Protein AF-A0A225VMU2-F1 (afdb_monomer)

Secondary structure (DSSP, 8-state):
--PPP----------HHHHHHHHHHHHHHHHHTTS--BS-HHHHHHHHHHHHHHHT-------HHHHHHHHHHHH-B---B-TT--SS-SSPPPPPHHHHHTHHHHHHHHHHHHHTTSEEEEEGGGGGG-TT--EEPEEEEE-GGG-EEEEE-TT-STTSSHHHHB-GGGSPP-----HHHHHHHHHHHHHH-TTSPEEEEEEE-TTGGGGSBB-GGGGGGSEEEETTEEEEE-B--TT-TTHHHHHHHHHHHHHHHHHH-----SSS---S--EEEETTEEEEEEE-STTHHHHHHHHHHHHHHHHT-GGG--TTTBPPPBSEEEETTEEEETTTTEEE--HHHHHHHT-

Radius of gyration: 26.18 Å; Cα contacts (8 Å, |Δi|>4): 532; chains: 1; bounding box: 53×48×114 Å

Mean predicted aligned error: 10.87 Å

InterPro domains:
  IPR043502 DNA/RNA polymerase superfamily [SSF56672] (85-260)

Nearest PDB structures (foldseek):
  7o0h-assembly1_A  TM=6.639E-01  e=5.717E-10  White-tufted-ear marmoset simian foamy virus
  6uit-assembly1_A  TM=8.164E-01  e=2.504E-08  HIV-1 M:B_HXB2R
  7o0g-assembly1_A  TM=5.995E-01  e=6.689E-09  White-tufted-ear marmoset simian foamy virus
  7o0h-assembly1_B  TM=6.330E-01  e=6.942E-08  White-tufted-ear marmoset simian foamy virus
  6f5p-assembly1_C  TM=5.173E-01  e=3.976E-02  Influenza C virus (C/Johannesburg/1/66)

Structure (mmCIF, N/CA/C/O backbone):
data_AF-A0A225VMU2-F1
#
_entry.id   AF-A0A225VMU2-F1
#
loop_
_atom_site.group_PDB
_atom_site.id
_atom_site.type_symbol
_atom_site.label_atom_id
_atom_site.label_alt_id
_atom_site.label_comp_id
_atom_site.label_asym_id
_atom_site.label_entity_id
_atom_site.label_seq_id
_atom_site.pdbx_PDB_ins_code
_atom_site.Cartn_x
_atom_site.Cartn_y
_atom_site.Cartn_z
_atom_site.occupancy
_atom_site.B_iso_or_equiv
_atom_site.auth_seq_id
_atom_site.auth_comp_id
_atom_site.auth_asym_id
_atom_site.auth_atom_id
_atom_site.pdbx_PDB_model_num
ATOM 1 N N . MET A 1 1 ? -21.828 -6.423 82.366 1.00 34.97 1 MET A N 1
ATOM 2 C CA . MET A 1 1 ? -20.954 -6.995 81.320 1.00 34.97 1 MET A CA 1
ATOM 3 C C . MET A 1 1 ? -21.665 -8.232 80.777 1.00 34.97 1 MET A C 1
ATOM 5 O O . MET A 1 1 ? -21.658 -9.263 81.429 1.00 34.97 1 MET A O 1
ATOM 9 N N . LEU A 1 2 ? -22.417 -8.084 79.684 1.00 22.91 2 LEU A N 1
ATOM 10 C CA . LEU A 1 2 ? -23.242 -9.134 79.069 1.00 22.91 2 LEU A CA 1
ATOM 11 C C . LEU A 1 2 ? -22.796 -9.252 77.608 1.00 22.91 2 LEU A C 1
ATOM 13 O O . LEU A 1 2 ? -22.884 -8.278 76.865 1.00 22.91 2 LEU A O 1
ATOM 17 N N . ALA A 1 3 ? -22.255 -10.413 77.237 1.00 26.73 3 ALA A N 1
ATOM 18 C CA . ALA A 1 3 ? -21.782 -10.713 75.890 1.00 26.73 3 ALA A CA 1
ATOM 19 C C . ALA A 1 3 ? -22.908 -11.352 75.061 1.00 26.73 3 ALA A C 1
ATOM 21 O O . ALA A 1 3 ? -23.523 -12.331 75.485 1.00 26.73 3 ALA A O 1
ATOM 22 N N . PHE A 1 4 ? -23.163 -10.790 73.879 1.00 25.39 4 PHE A N 1
ATOM 23 C CA . PHE A 1 4 ? -24.114 -11.293 72.889 1.00 25.39 4 PHE A CA 1
ATOM 24 C C . PHE A 1 4 ? -23.492 -12.406 72.028 1.00 25.39 4 PHE A C 1
ATOM 26 O O . PHE A 1 4 ? -22.357 -12.288 71.569 1.00 25.39 4 PHE A O 1
ATOM 33 N N . ARG A 1 5 ? -24.270 -13.472 71.784 1.00 29.66 5 ARG A N 1
ATOM 34 C CA . ARG A 1 5 ? -24.026 -14.506 70.763 1.00 29.66 5 ARG A CA 1
ATOM 35 C C . ARG A 1 5 ? -24.515 -14.024 69.391 1.00 29.66 5 ARG A C 1
ATOM 37 O O . ARG A 1 5 ? -25.587 -13.431 69.310 1.00 29.66 5 ARG A O 1
ATOM 44 N N . THR A 1 6 ? -23.808 -14.394 68.326 1.00 27.52 6 THR A N 1
ATOM 45 C CA . THR A 1 6 ? -24.283 -14.349 66.928 1.00 27.52 6 THR A CA 1
ATOM 46 C C . THR A 1 6 ? -24.400 -15.766 66.333 1.00 27.52 6 THR A C 1
ATOM 48 O O . THR A 1 6 ? -23.710 -16.672 66.807 1.00 27.52 6 THR A O 1
ATOM 51 N N . PRO A 1 7 ? -25.288 -16.002 65.339 1.00 28.61 7 PRO A N 1
ATOM 52 C CA . PRO A 1 7 ? -25.684 -17.339 64.890 1.00 28.61 7 PRO A CA 1
ATOM 53 C C . PRO A 1 7 ? -24.964 -17.823 63.617 1.00 28.61 7 PRO A C 1
ATOM 55 O O . PRO A 1 7 ? -24.533 -17.033 62.779 1.00 28.61 7 PRO A O 1
ATOM 58 N N . GLN A 1 8 ? -24.884 -19.151 63.474 1.00 27.17 8 GLN A N 1
ATOM 59 C CA . GLN A 1 8 ? -24.407 -19.878 62.292 1.00 27.17 8 GLN A CA 1
ATOM 60 C C . GLN A 1 8 ? -25.403 -19.788 61.122 1.00 27.17 8 GLN A C 1
ATOM 62 O O . GLN A 1 8 ? -26.598 -20.003 61.316 1.00 27.17 8 GLN A O 1
ATOM 67 N N . TYR A 1 9 ? -24.892 -19.588 59.902 1.00 26.09 9 TYR A N 1
ATOM 68 C CA . TYR A 1 9 ? -25.603 -19.872 58.651 1.00 26.09 9 TYR A CA 1
ATOM 69 C C . TYR A 1 9 ? -24.789 -20.852 57.791 1.00 26.09 9 TYR A C 1
ATOM 71 O O . TYR A 1 9 ? -23.591 -20.669 57.580 1.00 26.09 9 TYR A O 1
ATOM 79 N N . ASN A 1 10 ? -25.466 -21.903 57.321 1.00 27.14 10 ASN A N 1
ATOM 80 C CA . ASN A 1 10 ? -24.959 -22.948 56.429 1.00 27.14 10 ASN A CA 1
ATOM 81 C C . ASN A 1 10 ? -24.682 -22.411 55.013 1.00 27.14 10 ASN A C 1
ATOM 83 O O . ASN A 1 10 ? -25.528 -21.728 54.439 1.00 27.14 10 ASN A O 1
ATOM 87 N N . VAL A 1 11 ? -23.552 -22.809 54.415 1.00 32.31 11 VAL A N 1
ATOM 88 C CA . VAL A 1 11 ? -23.212 -22.581 52.997 1.00 32.31 11 VAL A CA 1
ATOM 89 C C . VAL A 1 11 ? -23.167 -23.932 52.265 1.00 32.31 11 VAL A C 1
ATOM 91 O O . VAL A 1 11 ? -22.470 -24.849 52.693 1.00 32.31 11 VAL A O 1
ATOM 94 N N . ALA A 1 12 ? -23.925 -24.055 51.171 1.00 29.98 12 ALA A N 1
ATOM 95 C CA . ALA A 1 12 ? -23.950 -25.208 50.257 1.00 29.98 12 ALA A CA 1
ATOM 96 C C . ALA A 1 12 ? -22.764 -25.176 49.247 1.00 29.98 12 ALA A C 1
ATOM 98 O O . ALA A 1 12 ? -22.163 -24.119 49.052 1.00 29.98 12 ALA A O 1
ATOM 99 N N . PRO A 1 13 ? -22.371 -26.302 48.608 1.00 31.30 13 PRO A N 1
ATOM 100 C CA . PRO A 1 13 ? -20.993 -26.504 48.147 1.00 31.30 13 PRO A CA 1
ATOM 101 C C . PRO A 1 13 ? -20.629 -25.913 46.765 1.00 31.30 13 PRO A C 1
ATOM 103 O O . PRO A 1 13 ? -21.332 -26.056 45.767 1.00 31.30 13 P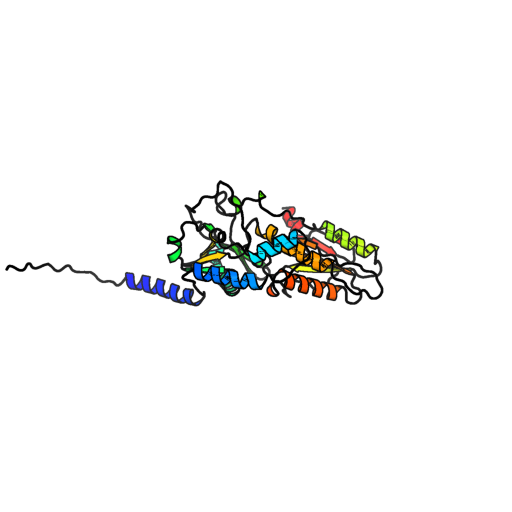RO A O 1
ATOM 106 N N . HIS A 1 14 ? -19.426 -25.330 46.724 1.00 33.88 14 HIS A N 1
ATOM 107 C CA . HIS A 1 14 ? -18.691 -24.710 45.610 1.00 33.88 14 HIS A CA 1
ATOM 108 C C . HIS A 1 14 ? -18.113 -25.697 44.557 1.00 33.88 14 HIS A C 1
ATOM 110 O O . HIS A 1 14 ? -16.902 -25.716 44.329 1.00 33.88 14 HIS A O 1
ATOM 116 N N . SER A 1 15 ? -18.919 -26.514 43.869 1.00 34.19 15 SER A N 1
ATOM 117 C CA . SER A 1 15 ? -18.374 -27.421 42.828 1.00 34.19 15 SER A CA 1
ATOM 118 C C . SER A 1 15 ? -18.532 -26.921 41.381 1.00 34.19 15 SER A C 1
ATOM 120 O O . SER A 1 15 ? -17.643 -27.149 40.563 1.00 34.19 15 SER A O 1
ATOM 122 N N . ALA A 1 16 ? -19.585 -26.163 41.051 1.00 31.97 16 ALA A N 1
ATOM 123 C CA . ALA A 1 16 ? -19.840 -25.738 39.665 1.00 31.97 16 ALA A CA 1
ATOM 124 C C . ALA A 1 16 ? -18.959 -24.555 39.197 1.00 31.97 16 ALA A C 1
ATOM 126 O O . ALA A 1 16 ? -18.423 -24.581 38.087 1.00 31.97 16 ALA A O 1
ATOM 127 N N . PHE A 1 17 ? -18.719 -23.564 40.067 1.00 30.66 17 PHE A N 1
ATOM 128 C CA . PHE A 1 17 ? -17.941 -22.353 39.746 1.00 30.66 17 PHE A CA 1
ATOM 129 C C . PHE A 1 17 ? -16.439 -22.605 39.541 1.00 30.66 17 PHE A C 1
ATOM 131 O O . PHE A 1 17 ? -15.790 -21.879 38.788 1.00 30.66 17 PHE A O 1
ATOM 138 N N . ARG A 1 18 ? -15.874 -23.644 40.172 1.00 32.81 18 ARG A N 1
ATOM 139 C CA . ARG A 1 18 ? -14.454 -24.000 40.006 1.00 32.81 18 ARG A CA 1
ATOM 140 C C . ARG A 1 18 ? -14.163 -24.576 38.621 1.00 32.81 18 ARG A C 1
ATOM 142 O O . ARG A 1 18 ? -13.110 -24.282 38.071 1.00 32.81 18 ARG A O 1
ATOM 149 N N . SER A 1 19 ? -15.103 -25.326 38.039 1.00 32.19 19 SER A N 1
ATOM 150 C CA . SER A 1 19 ? -14.915 -25.947 36.718 1.00 32.19 19 SER A CA 1
ATOM 151 C C . SER A 1 19 ? -15.002 -24.940 35.562 1.00 32.19 19 SER A C 1
ATOM 153 O O . SER A 1 19 ? -14.253 -25.060 34.593 1.00 32.19 19 SER A O 1
ATOM 155 N N . GLN A 1 20 ? -15.855 -23.911 35.681 1.00 33.28 20 GLN A N 1
ATOM 156 C CA . GLN A 1 20 ? -15.929 -22.822 34.703 1.00 33.28 20 GLN A CA 1
ATOM 157 C C . GLN A 1 20 ? -14.729 -21.875 34.811 1.00 33.28 20 GLN A C 1
ATOM 159 O O . GLN A 1 20 ? -14.136 -21.587 33.776 1.00 33.28 20 GLN A O 1
ATOM 164 N N . ARG A 1 21 ? -14.295 -21.488 36.026 1.00 30.97 21 ARG A N 1
ATOM 165 C CA . ARG A 1 21 ? -13.045 -20.721 36.205 1.00 30.97 21 ARG A CA 1
ATOM 166 C C . ARG A 1 21 ? -11.822 -21.484 35.712 1.00 30.97 21 ARG A C 1
ATOM 168 O O . ARG A 1 21 ? -11.076 -20.928 34.931 1.00 30.97 21 ARG A O 1
ATOM 175 N N . GLN A 1 22 ? -11.661 -22.770 36.038 1.00 32.97 22 GLN A N 1
ATOM 176 C CA . GLN A 1 22 ? -10.520 -23.547 35.531 1.00 32.97 22 GLN A CA 1
ATOM 177 C C . GLN A 1 22 ? -10.509 -23.681 34.003 1.00 32.97 22 GLN A C 1
ATOM 179 O O . GLN A 1 22 ? -9.433 -23.647 33.412 1.00 32.97 22 GLN A O 1
ATOM 184 N N . ARG A 1 23 ? -11.670 -23.797 33.340 1.00 30.91 23 ARG A N 1
ATOM 185 C CA . ARG A 1 23 ? -11.725 -23.796 31.867 1.00 30.91 23 ARG A CA 1
ATOM 186 C C . ARG A 1 23 ? -11.391 -22.421 31.279 1.00 30.91 23 ARG A C 1
ATOM 188 O O . ARG A 1 23 ? -10.654 -22.368 30.298 1.00 30.91 23 ARG A O 1
ATOM 195 N N . GLN A 1 24 ? -11.863 -21.332 31.888 1.00 34.03 24 GLN A N 1
ATOM 196 C CA . GLN A 1 24 ? -11.557 -19.958 31.468 1.00 34.03 24 GLN A CA 1
ATOM 197 C C . GLN A 1 24 ? -10.075 -19.612 31.700 1.00 34.03 24 GLN A C 1
ATOM 199 O O . GLN A 1 24 ? -9.413 -19.128 30.787 1.00 34.03 24 GLN A O 1
ATOM 204 N N . ASP A 1 25 ? -9.523 -19.992 32.853 1.00 31.89 25 ASP A N 1
ATOM 205 C CA . ASP A 1 25 ? -8.118 -19.813 33.233 1.00 31.89 25 ASP A CA 1
ATOM 206 C C . ASP A 1 25 ? -7.175 -20.668 32.368 1.00 31.89 25 ASP A C 1
ATOM 208 O O . ASP A 1 25 ? -6.108 -20.199 31.984 1.00 31.89 25 ASP A O 1
ATOM 212 N N . SER A 1 26 ? -7.580 -21.885 31.972 1.00 32.28 26 SER A N 1
ATOM 213 C CA . SER A 1 26 ? -6.801 -22.727 31.043 1.00 32.28 26 SER A CA 1
ATOM 214 C C . SER A 1 26 ? -6.768 -22.187 29.605 1.00 32.28 26 SER A C 1
ATOM 216 O O . SER A 1 26 ? -5.793 -22.387 28.880 1.00 32.28 26 SER A O 1
ATOM 218 N N . CYS A 1 27 ? -7.817 -21.467 29.188 1.00 33.34 27 CYS A N 1
ATOM 219 C CA . CYS A 1 27 ? -7.865 -20.812 27.882 1.00 33.34 27 CYS A CA 1
ATOM 220 C C . CYS A 1 27 ? -7.056 -19.502 27.895 1.00 33.34 27 CYS A C 1
ATOM 222 O O . CYS A 1 27 ? -6.371 -19.195 26.919 1.00 33.34 27 CYS A O 1
ATOM 224 N N . LEU A 1 28 ? -7.071 -18.779 29.021 1.00 33.06 28 LEU A N 1
ATOM 225 C CA . LEU A 1 28 ? -6.260 -17.583 29.271 1.00 33.06 28 LEU A CA 1
ATOM 226 C C . LEU A 1 28 ? -4.760 -17.908 29.374 1.00 33.06 28 LEU A C 1
ATOM 228 O O . LEU A 1 28 ? -3.947 -17.201 28.780 1.00 33.06 28 LEU A O 1
ATOM 232 N N . SER A 1 29 ? -4.375 -19.008 30.037 1.00 36.75 29 SER A N 1
ATOM 233 C CA . SER A 1 29 ? -2.964 -19.412 30.168 1.00 36.75 29 SER A CA 1
ATOM 234 C C . SER A 1 29 ? -2.340 -19.838 28.835 1.00 36.75 29 SER A C 1
ATOM 236 O O . SER A 1 29 ? -1.150 -19.634 28.612 1.00 36.75 29 SER A O 1
ATOM 238 N N . SER A 1 30 ? -3.142 -20.388 27.918 1.00 39.62 30 SER A N 1
ATOM 239 C CA . SER A 1 30 ? -2.707 -20.708 26.553 1.00 39.62 30 SER A CA 1
ATOM 240 C C . SER A 1 30 ? -2.563 -19.464 25.662 1.00 39.62 30 SER A C 1
ATOM 242 O O . SER A 1 30 ? -1.751 -19.482 24.737 1.00 39.62 30 SER A O 1
ATOM 244 N N . PHE A 1 31 ? -3.333 -18.399 25.908 1.00 38.50 31 PHE A N 1
ATOM 245 C CA . PHE A 1 31 ? -3.358 -17.193 25.069 1.00 38.50 31 PHE A CA 1
ATOM 246 C C . PHE A 1 31 ? -2.328 -16.142 25.493 1.00 38.50 31 PHE A C 1
ATOM 248 O O . PHE A 1 31 ? -1.604 -15.629 24.637 1.00 38.50 31 PHE A O 1
ATOM 255 N N . ALA A 1 32 ? -2.189 -15.889 26.798 1.00 39.19 32 ALA A N 1
ATOM 256 C CA . ALA A 1 32 ? -1.170 -14.986 27.342 1.00 39.19 32 ALA A CA 1
ATOM 257 C C . ALA A 1 32 ? 0.263 -15.460 27.027 1.00 39.19 32 ALA A C 1
ATOM 259 O O . ALA A 1 32 ? 1.183 -14.656 26.955 1.00 39.19 32 ALA A O 1
ATOM 260 N N . SER A 1 33 ? 0.452 -16.757 26.754 1.00 47.81 33 SER A N 1
ATOM 261 C CA . SER A 1 33 ? 1.735 -17.313 26.309 1.00 47.81 33 SER A CA 1
ATOM 262 C C . SER A 1 33 ? 2.132 -16.913 24.876 1.00 47.81 33 SER A C 1
ATOM 264 O O . SER A 1 33 ? 3.278 -17.146 24.494 1.00 47.81 33 SER A O 1
ATOM 266 N N . THR A 1 34 ? 1.218 -16.371 24.059 1.00 54.56 34 THR A N 1
ATOM 267 C CA . THR A 1 34 ? 1.474 -16.119 22.625 1.00 54.56 34 THR A CA 1
ATOM 268 C C . THR A 1 34 ? 1.829 -14.662 22.319 1.00 54.56 34 THR A C 1
ATOM 270 O O . THR A 1 34 ? 2.571 -14.418 21.371 1.00 54.56 34 THR A O 1
ATOM 273 N N . PHE A 1 35 ? 1.341 -13.696 23.101 1.00 53.69 35 PHE A N 1
ATOM 274 C CA . PHE A 1 35 ? 1.544 -12.261 22.867 1.00 53.69 35 PHE A CA 1
ATOM 275 C C . PHE A 1 35 ? 2.327 -11.619 24.011 1.00 53.69 35 PHE A C 1
ATOM 277 O O . PHE A 1 35 ? 2.187 -12.021 25.162 1.00 53.69 35 PHE A O 1
ATOM 284 N N . VAL A 1 36 ? 3.128 -10.592 23.713 1.00 69.06 36 VAL A N 1
ATOM 285 C CA . VAL A 1 36 ? 3.701 -9.746 24.773 1.00 69.06 36 VAL A CA 1
ATOM 286 C C . VAL A 1 36 ? 2.641 -8.723 25.157 1.00 69.06 36 VAL A C 1
ATOM 288 O O . VAL A 1 36 ? 2.468 -7.728 24.466 1.00 69.06 36 VAL A O 1
ATOM 291 N N . VAL A 1 37 ? 1.865 -8.993 26.200 1.00 62.62 37 VAL A N 1
ATOM 292 C CA . VAL A 1 37 ? 0.800 -8.075 26.621 1.00 62.62 37 VAL A CA 1
ATOM 293 C C . VAL A 1 37 ? 1.410 -6.921 27.410 1.00 62.62 37 VAL A C 1
ATOM 295 O O . VAL A 1 37 ? 2.096 -7.138 28.410 1.00 62.62 37 VAL A O 1
ATOM 298 N N . VAL A 1 38 ? 1.179 -5.693 26.948 1.00 62.88 38 VAL A N 1
ATOM 299 C CA . VAL A 1 38 ? 1.644 -4.482 27.630 1.00 62.88 38 VAL A CA 1
ATOM 300 C C . VAL A 1 38 ? 0.586 -4.031 28.635 1.00 62.88 38 VAL A C 1
ATOM 302 O O . VAL A 1 38 ? -0.580 -3.886 28.289 1.00 62.88 38 VAL A O 1
ATOM 305 N N . ASN A 1 39 ? 1.004 -3.783 29.879 1.00 57.00 39 ASN A N 1
ATOM 306 C CA . ASN A 1 39 ? 0.114 -3.341 30.962 1.00 57.00 39 ASN A CA 1
ATOM 307 C C . ASN A 1 39 ? 0.103 -1.812 31.163 1.00 57.00 39 ASN A C 1
ATOM 309 O O . ASN A 1 39 ? -0.690 -1.313 31.956 1.00 57.00 39 ASN A O 1
ATOM 313 N N . ASN A 1 40 ? 0.996 -1.074 30.493 1.00 58.03 40 ASN A N 1
ATOM 314 C CA . ASN A 1 40 ? 1.091 0.387 30.557 1.00 58.03 40 ASN A CA 1
ATOM 315 C C . ASN A 1 40 ? 1.493 0.952 29.183 1.00 58.03 40 ASN A C 1
ATOM 317 O O . ASN A 1 40 ? 2.624 0.773 28.731 1.00 58.03 40 ASN A O 1
ATOM 321 N N . ILE A 1 41 ? 0.543 1.615 28.528 1.00 53.94 41 ILE A N 1
ATOM 322 C CA . ILE A 1 41 ? 0.674 2.167 27.177 1.00 53.94 41 ILE A CA 1
ATOM 323 C C . ILE A 1 41 ? 1.535 3.437 27.129 1.00 53.94 41 ILE A C 1
ATOM 325 O O . ILE A 1 41 ? 2.320 3.576 26.195 1.00 53.94 41 ILE A O 1
ATOM 329 N N . ASP A 1 42 ? 1.488 4.294 28.154 1.00 51.59 42 ASP A N 1
ATOM 330 C CA . ASP A 1 42 ? 2.240 5.561 28.192 1.00 51.59 42 ASP A CA 1
ATOM 331 C C . ASP A 1 42 ? 3.754 5.318 28.158 1.00 51.59 42 ASP A C 1
ATOM 333 O O . ASP A 1 42 ? 4.509 6.020 27.487 1.00 51.59 42 ASP A O 1
ATOM 337 N N . THR A 1 43 ? 4.207 4.261 28.839 1.00 52.06 43 THR A N 1
ATOM 338 C CA . THR A 1 43 ? 5.623 3.853 28.829 1.00 52.06 43 THR A CA 1
ATOM 339 C C . THR A 1 43 ? 6.039 3.281 27.468 1.00 52.06 43 THR A C 1
ATOM 341 O O . THR A 1 43 ? 7.173 3.473 27.026 1.00 52.06 43 THR A O 1
ATOM 344 N N . TYR A 1 44 ? 5.132 2.582 26.782 1.00 53.97 44 TYR A N 1
ATOM 345 C CA . TYR A 1 44 ? 5.419 1.953 25.494 1.00 53.97 44 TYR A CA 1
ATOM 346 C C . TYR A 1 44 ? 5.449 2.975 24.353 1.00 53.97 44 TYR A C 1
ATOM 348 O O . TYR A 1 44 ? 6.430 3.013 23.617 1.00 53.97 44 TYR A O 1
ATOM 356 N N . LEU A 1 45 ? 4.444 3.854 24.262 1.00 48.91 45 LEU A N 1
ATOM 357 C CA . LEU A 1 45 ? 4.370 4.906 23.240 1.00 48.91 45 LEU A CA 1
ATOM 358 C C . LEU A 1 45 ? 5.600 5.829 23.284 1.00 48.91 45 LEU A C 1
ATOM 360 O O . LEU A 1 45 ? 6.230 6.070 22.253 1.00 48.91 45 LEU A O 1
ATOM 364 N N . ALA A 1 46 ? 6.042 6.220 24.486 1.00 47.19 46 ALA A N 1
ATOM 365 C CA . ALA A 1 46 ? 7.271 6.994 24.675 1.00 47.19 46 ALA A CA 1
ATOM 366 C C . ALA A 1 46 ? 8.538 6.274 24.161 1.00 47.19 46 ALA A C 1
ATOM 368 O O . ALA A 1 46 ? 9.466 6.915 23.658 1.00 47.19 46 ALA A O 1
ATOM 369 N N . THR A 1 47 ? 8.576 4.940 24.245 1.00 47.97 47 THR A N 1
ATOM 370 C CA . THR A 1 47 ? 9.700 4.126 23.755 1.00 47.97 47 THR A CA 1
ATOM 371 C C . THR A 1 47 ? 9.641 3.962 22.228 1.00 47.97 47 THR A C 1
ATOM 373 O O . THR A 1 47 ? 10.652 4.147 21.554 1.00 47.97 47 THR A O 1
ATOM 376 N N . THR A 1 48 ? 8.455 3.733 21.651 1.00 46.78 48 THR A N 1
ATOM 377 C CA . THR A 1 48 ? 8.246 3.609 20.195 1.00 46.78 48 THR A CA 1
ATOM 378 C C . THR A 1 48 ? 8.558 4.907 19.441 1.00 46.78 48 THR A C 1
ATOM 380 O O . THR A 1 48 ? 9.143 4.855 18.356 1.00 46.78 48 THR A O 1
ATOM 383 N N . ARG A 1 49 ? 8.267 6.083 20.030 1.00 43.78 49 ARG A N 1
ATOM 384 C CA . ARG A 1 49 ? 8.702 7.387 19.483 1.00 43.78 49 ARG A CA 1
ATOM 385 C C . ARG A 1 49 ? 10.219 7.455 19.285 1.00 43.78 49 ARG A C 1
ATOM 387 O O . ARG A 1 49 ? 10.678 8.061 18.320 1.00 43.78 49 ARG A O 1
ATOM 394 N N . SER A 1 50 ? 10.993 6.833 20.175 1.00 39.41 50 SER A N 1
ATOM 395 C CA . SER A 1 50 ? 12.459 6.857 20.108 1.00 39.41 50 SER A CA 1
ATOM 396 C C . SER A 1 50 ? 12.992 5.994 18.958 1.00 39.41 50 SER A C 1
ATOM 398 O O . SER A 1 50 ? 13.889 6.436 18.241 1.00 39.41 50 SER A O 1
ATOM 400 N N . ASP A 1 51 ? 12.395 4.826 18.707 1.00 41.12 51 ASP A N 1
ATOM 401 C CA . ASP A 1 51 ? 12.810 3.924 17.621 1.00 41.12 51 ASP A CA 1
ATOM 402 C C . ASP A 1 51 ? 12.411 4.439 16.225 1.00 41.12 51 ASP A C 1
ATOM 404 O O . ASP A 1 51 ? 13.198 4.337 15.280 1.00 41.12 51 ASP A O 1
ATOM 408 N N . LEU A 1 52 ? 11.227 5.051 16.084 1.00 39.16 52 LEU A N 1
ATOM 409 C CA . LEU A 1 52 ? 10.790 5.694 14.833 1.00 39.16 52 LEU A CA 1
ATOM 410 C C . LEU A 1 52 ? 11.640 6.934 14.502 1.00 39.16 52 LEU A C 1
ATOM 412 O O . LEU A 1 52 ? 12.033 7.132 13.351 1.00 39.16 52 LEU A O 1
ATOM 416 N N . ALA A 1 53 ? 12.015 7.730 15.511 1.00 36.66 53 ALA A N 1
ATOM 417 C CA . ALA A 1 53 ? 12.876 8.900 15.332 1.00 36.66 53 ALA A CA 1
ATOM 418 C C . ALA A 1 53 ? 14.314 8.544 14.900 1.00 36.66 53 ALA A C 1
ATOM 420 O O . ALA A 1 53 ? 14.943 9.316 14.169 1.00 36.66 53 ALA A O 1
ATOM 421 N N . VAL A 1 54 ? 14.840 7.375 15.295 1.00 37.94 54 VAL A N 1
ATOM 422 C CA . VAL A 1 54 ? 16.166 6.887 14.861 1.00 37.94 54 VAL A CA 1
ATOM 423 C C . VAL A 1 54 ? 16.198 6.583 13.356 1.00 37.94 54 VAL A C 1
ATOM 425 O O . VAL A 1 54 ? 17.234 6.790 12.721 1.00 37.94 54 VAL A O 1
ATOM 428 N N . ARG A 1 55 ? 15.067 6.190 12.754 1.00 44.53 55 ARG A N 1
ATOM 429 C CA . ARG A 1 55 ? 14.956 5.889 11.312 1.00 44.53 55 ARG A CA 1
ATOM 430 C C . ARG A 1 55 ? 14.913 7.139 10.415 1.00 44.53 55 ARG A C 1
ATOM 432 O O . ARG A 1 55 ? 15.170 7.045 9.223 1.00 44.53 55 ARG A O 1
ATOM 439 N N . ALA A 1 56 ? 14.671 8.329 10.972 1.00 41.25 56 ALA A N 1
ATOM 440 C CA . ALA A 1 56 ? 14.401 9.567 10.225 1.00 41.25 56 ALA A CA 1
ATOM 441 C C . ALA A 1 56 ? 15.641 10.377 9.764 1.00 41.25 56 ALA A C 1
ATOM 443 O O . ALA A 1 56 ? 15.530 11.579 9.479 1.00 41.25 56 ALA A O 1
ATOM 444 N N . ARG A 1 57 ? 16.845 9.787 9.743 1.00 39.91 57 ARG A N 1
ATOM 445 C CA . ARG A 1 57 ? 18.102 10.512 9.458 1.00 39.91 57 ARG A CA 1
ATOM 446 C C . ARG A 1 57 ? 18.521 10.454 7.991 1.00 39.91 57 ARG A C 1
ATOM 448 O O . ARG A 1 57 ? 19.624 10.013 7.690 1.00 39.91 57 ARG A O 1
ATOM 455 N N . LEU A 1 58 ? 17.697 10.978 7.087 1.00 45.84 58 LEU A N 1
ATOM 456 C CA . LEU A 1 58 ? 18.149 11.319 5.737 1.00 45.84 58 LEU A CA 1
ATOM 457 C C . LEU A 1 58 ? 17.626 12.700 5.333 1.00 45.84 58 LEU A C 1
ATOM 459 O O . LEU A 1 58 ? 16.426 12.944 5.235 1.00 45.84 58 LEU A O 1
ATOM 463 N N . SER A 1 59 ? 18.561 13.632 5.139 1.00 42.91 59 SER A N 1
ATOM 464 C CA . SER A 1 59 ? 18.292 14.964 4.598 1.00 42.91 59 SER A CA 1
ATOM 465 C C . SER A 1 59 ? 18.114 14.847 3.087 1.00 42.91 59 SER A C 1
ATOM 467 O O . SER A 1 59 ? 19.080 14.951 2.335 1.00 42.91 59 SER A O 1
ATOM 469 N N . LEU A 1 60 ? 16.885 14.588 2.650 1.00 50.75 60 LEU A N 1
ATOM 470 C CA . LEU A 1 60 ? 16.506 14.638 1.238 1.00 50.75 60 LEU A CA 1
ATOM 471 C C . LEU A 1 60 ? 16.488 16.094 0.747 1.00 50.75 60 LEU A C 1
ATOM 473 O O . LEU A 1 60 ? 16.254 17.014 1.533 1.00 50.75 60 LEU A O 1
ATOM 477 N N . ALA A 1 61 ? 16.732 16.306 -0.549 1.00 45.94 61 ALA A N 1
ATOM 478 C CA . ALA A 1 61 ? 16.603 17.621 -1.174 1.00 45.94 61 ALA A CA 1
ATOM 479 C C . ALA A 1 61 ? 15.187 18.203 -0.934 1.00 45.94 61 ALA A C 1
ATOM 481 O O . ALA A 1 61 ? 14.218 17.435 -0.910 1.00 45.94 61 ALA A O 1
ATOM 482 N N . PRO A 1 62 ? 15.045 19.528 -0.742 1.00 44.00 62 PRO A N 1
ATOM 483 C CA . PRO A 1 62 ? 13.778 20.155 -0.377 1.00 44.00 62 PRO A CA 1
ATOM 484 C C . PRO A 1 62 ? 12.794 20.144 -1.556 1.00 44.00 62 PRO A C 1
ATOM 486 O O . PRO A 1 62 ? 12.721 21.075 -2.353 1.00 44.00 62 PRO A O 1
ATOM 489 N N . PHE A 1 63 ? 12.021 19.066 -1.655 1.00 57.22 63 PHE A N 1
ATOM 490 C CA . PHE A 1 63 ? 10.743 19.019 -2.357 1.00 57.22 63 PHE A CA 1
ATOM 491 C C . PHE A 1 63 ? 9.638 18.898 -1.305 1.00 57.22 63 PHE A C 1
ATOM 493 O O . PHE A 1 63 ? 9.804 18.185 -0.312 1.00 57.22 63 PHE A O 1
ATOM 500 N N . SER A 1 64 ? 8.495 19.556 -1.522 1.00 67.44 64 SER A N 1
ATOM 501 C CA . SER A 1 64 ? 7.397 19.614 -0.540 1.00 67.44 64 SER A CA 1
ATOM 502 C C . SER A 1 64 ? 6.914 18.232 -0.075 1.00 67.44 64 SER A C 1
ATOM 504 O O . SER A 1 64 ? 6.506 18.074 1.075 1.00 67.44 64 SER A O 1
ATOM 506 N N . GLN A 1 65 ? 7.001 17.217 -0.941 1.00 80.00 65 GLN A N 1
ATOM 507 C CA . GLN A 1 65 ? 6.616 15.840 -0.617 1.00 80.00 65 GLN A CA 1
ATOM 508 C C . GLN A 1 65 ? 7.638 15.130 0.282 1.00 80.00 65 GLN A C 1
ATOM 510 O O . GLN A 1 65 ? 7.243 14.446 1.223 1.00 80.00 65 GLN A O 1
ATOM 515 N N . SER A 1 66 ? 8.940 15.343 0.064 1.00 82.06 66 SER A N 1
ATOM 516 C CA . SER A 1 66 ? 10.010 14.801 0.916 1.00 82.06 66 SER A CA 1
ATOM 517 C C . SER A 1 66 ? 9.971 15.396 2.323 1.00 82.06 66 SER A C 1
ATOM 519 O O . SER A 1 66 ? 10.163 14.690 3.311 1.00 82.06 66 SER A O 1
ATOM 521 N N . GLU A 1 67 ? 9.679 16.693 2.437 1.00 84.94 67 GLU A N 1
ATOM 522 C CA . GLU A 1 67 ? 9.494 17.361 3.730 1.00 84.94 67 GLU A CA 1
ATOM 523 C C . GLU A 1 67 ? 8.272 16.819 4.477 1.00 84.94 67 GLU A C 1
ATOM 525 O O . GLU A 1 67 ? 8.343 16.556 5.682 1.00 84.94 67 GLU A O 1
ATOM 530 N N . LEU A 1 68 ? 7.161 16.611 3.763 1.00 88.12 68 LEU A N 1
ATOM 531 C CA . LEU A 1 68 ? 5.949 16.035 4.336 1.00 88.12 68 LEU A CA 1
ATOM 532 C C . LEU A 1 68 ? 6.164 14.581 4.776 1.00 88.12 68 LEU A C 1
ATOM 534 O O . LEU A 1 68 ? 5.765 14.221 5.884 1.00 88.12 68 LEU A O 1
ATOM 538 N N . TRP A 1 69 ? 6.836 13.766 3.959 1.00 90.81 69 TRP A N 1
ATOM 539 C CA . TRP A 1 69 ? 7.201 12.397 4.323 1.00 90.81 69 TRP A CA 1
ATOM 540 C C . TRP A 1 69 ? 8.089 12.359 5.571 1.00 90.81 69 TRP A C 1
ATOM 542 O O . TRP A 1 69 ? 7.792 11.636 6.519 1.00 90.81 69 TRP A O 1
ATOM 552 N N . ASN A 1 70 ? 9.119 13.208 5.629 1.00 89.38 70 ASN A N 1
ATOM 553 C CA . ASN A 1 70 ? 9.992 13.314 6.797 1.00 89.38 70 ASN A CA 1
ATOM 554 C C . ASN A 1 70 ? 9.228 13.695 8.070 1.00 89.38 70 ASN A C 1
ATOM 556 O O . ASN A 1 70 ? 9.540 13.185 9.147 1.00 89.38 70 ASN A O 1
ATOM 560 N N . ARG A 1 71 ? 8.219 14.569 7.966 1.00 90.12 71 ARG A N 1
ATOM 561 C CA . ARG A 1 71 ? 7.337 14.887 9.096 1.00 90.12 71 ARG A CA 1
ATOM 562 C C . ARG A 1 71 ? 6.534 13.664 9.531 1.00 90.12 71 ARG A C 1
ATOM 564 O O . ARG A 1 71 ? 6.528 13.351 10.715 1.00 90.12 71 ARG A O 1
ATOM 571 N N . ILE A 1 72 ? 5.920 12.949 8.588 1.00 91.56 72 ILE A N 1
ATOM 572 C CA . ILE A 1 72 ? 5.140 11.737 8.878 1.00 91.56 72 ILE A CA 1
ATOM 573 C C . ILE A 1 72 ? 6.000 10.667 9.544 1.00 91.56 72 ILE A C 1
ATOM 575 O O . ILE A 1 72 ? 5.552 10.067 10.507 1.00 91.56 72 ILE A O 1
ATOM 579 N N . ILE A 1 73 ? 7.235 10.441 9.104 1.00 90.12 73 ILE A N 1
ATOM 580 C CA . ILE A 1 73 ? 8.098 9.444 9.753 1.00 90.12 73 ILE A CA 1
ATOM 581 C C . ILE A 1 73 ? 8.483 9.850 11.182 1.00 90.12 73 ILE A C 1
ATOM 583 O O . ILE A 1 73 ? 8.577 8.994 12.057 1.00 90.12 73 ILE A O 1
ATOM 587 N N . ARG A 1 74 ? 8.690 11.146 11.441 1.00 88.25 74 ARG A N 1
ATOM 588 C CA . ARG A 1 74 ? 9.089 11.647 12.769 1.00 88.25 74 ARG A CA 1
ATOM 589 C C . ARG A 1 74 ? 7.939 11.720 13.761 1.00 88.25 74 ARG A C 1
ATOM 591 O O . ARG A 1 74 ? 8.132 11.466 14.945 1.00 88.25 74 ARG A O 1
ATOM 598 N N . GLU A 1 75 ? 6.778 12.144 13.288 1.00 90.88 75 GLU A N 1
ATOM 599 C CA . GLU A 1 75 ? 5.642 12.495 14.139 1.00 90.88 75 GLU A CA 1
ATOM 600 C C . GLU A 1 75 ? 4.501 11.481 14.005 1.00 90.88 75 GLU A C 1
ATOM 602 O O . GLU A 1 75 ? 3.715 11.312 14.926 1.00 90.88 75 GLU A O 1
ATOM 607 N N . GLY A 1 76 ? 4.422 10.762 12.891 1.00 93.62 76 GLY A N 1
ATOM 608 C CA . GLY A 1 76 ? 3.263 9.969 12.511 1.00 93.62 76 GLY A CA 1
ATOM 609 C C . GLY A 1 76 ? 2.217 10.794 11.763 1.00 93.62 76 GLY A C 1
ATOM 610 O O . GLY A 1 76 ? 2.177 12.026 11.817 1.00 93.62 76 GLY A O 1
ATOM 611 N N . VAL A 1 77 ? 1.338 10.101 11.047 1.00 95.31 77 VAL A N 1
ATOM 612 C CA . VAL A 1 77 ? 0.156 10.698 10.425 1.00 95.31 77 VAL A CA 1
ATOM 613 C C . VAL A 1 77 ? -0.771 11.234 11.514 1.00 95.31 77 VAL A C 1
ATOM 615 O O . VAL A 1 77 ? -1.138 10.509 12.437 1.00 95.31 77 VAL A O 1
ATOM 618 N N . GLN A 1 78 ? -1.178 12.494 11.375 1.00 95.06 78 GLN A N 1
ATOM 619 C CA . GLN A 1 78 ? -2.153 13.162 12.239 1.00 95.06 78 GLN A CA 1
ATOM 620 C C . GLN A 1 78 ? -3.467 13.335 11.462 1.00 95.06 78 GLN A C 1
ATOM 622 O O . GLN A 1 78 ? -3.669 14.369 10.819 1.00 95.06 78 GLN A O 1
ATOM 627 N N . PRO A 1 79 ? -4.335 12.309 11.425 1.00 94.81 79 PRO A N 1
ATOM 628 C CA . PRO A 1 79 ? -5.591 12.384 10.692 1.00 94.81 79 PRO A CA 1
ATOM 629 C C . PRO A 1 79 ? -6.532 13.418 11.311 1.00 94.81 79 PRO A C 1
ATOM 631 O O . PRO A 1 79 ? -6.647 13.537 12.533 1.00 94.81 79 PRO A O 1
ATOM 634 N N . LYS A 1 80 ? -7.275 14.118 10.455 1.00 95.94 80 LYS A N 1
ATOM 635 C CA . LYS A 1 80 ? -8.402 14.942 10.891 1.00 95.94 80 LYS A CA 1
ATOM 636 C C . LYS A 1 80 ? -9.703 14.158 10.865 1.00 95.94 80 LYS A C 1
ATOM 638 O O . LYS A 1 80 ? -9.907 13.250 10.056 1.00 95.94 80 LYS A O 1
ATOM 643 N N . TRP A 1 81 ? -10.598 14.554 11.758 1.00 95.75 81 TRP A N 1
ATOM 644 C CA . TRP A 1 81 ? -11.913 13.958 11.899 1.00 95.75 81 TRP A CA 1
ATOM 645 C C . TRP A 1 81 ? -12.998 14.982 11.595 1.00 95.75 81 TRP A C 1
ATOM 647 O O . TRP A 1 81 ? -12.883 16.157 11.941 1.00 95.75 81 TRP A O 1
ATOM 657 N N . THR A 1 82 ? -14.074 14.515 10.977 1.00 96.06 82 THR A N 1
ATOM 658 C CA . THR A 1 82 ? -15.290 15.296 10.760 1.00 96.06 82 THR A CA 1
ATOM 659 C C . THR A 1 82 ? -15.922 15.701 12.092 1.00 96.06 82 THR A C 1
ATOM 661 O O . THR A 1 82 ? -15.788 15.010 13.104 1.00 96.06 82 THR A O 1
ATOM 664 N N . GLN A 1 83 ? -16.701 16.785 12.078 1.00 94.06 83 GLN A N 1
ATOM 665 C CA . GLN A 1 83 ? -17.435 17.263 13.258 1.00 94.06 83 GLN A CA 1
ATOM 666 C C . GLN A 1 83 ? -18.440 16.233 13.804 1.00 94.06 83 GLN A C 1
ATOM 668 O O . GLN A 1 83 ? -18.836 16.306 14.962 1.00 94.06 83 GLN A O 1
ATOM 673 N N . SER A 1 84 ? -18.845 15.261 12.981 1.00 93.06 84 SER A N 1
ATOM 674 C CA . SER A 1 84 ? -19.724 14.161 13.379 1.00 93.06 84 SER A CA 1
ATOM 675 C C . SER A 1 84 ? -19.040 13.060 14.190 1.00 93.06 84 SER A C 1
ATOM 677 O O . SER A 1 84 ? -19.742 12.192 14.709 1.00 93.06 84 SER A O 1
ATOM 679 N N . LYS A 1 85 ? -17.703 13.048 14.304 1.00 94.88 85 LYS A N 1
ATOM 680 C CA . LYS A 1 85 ? -17.004 12.054 15.125 1.00 94.88 85 LYS A CA 1
ATOM 681 C C . LYS A 1 85 ? -17.339 12.280 16.607 1.00 94.88 85 LYS A C 1
ATOM 683 O O . LYS A 1 85 ? -17.028 13.345 17.141 1.00 94.88 85 LYS A O 1
ATOM 688 N N . PRO A 1 86 ? -17.906 11.284 17.310 1.00 94.12 86 PRO A N 1
ATOM 689 C CA . PRO A 1 86 ? -18.121 11.402 18.743 1.00 94.12 86 PRO A CA 1
ATOM 690 C C . PRO A 1 86 ? -16.796 11.284 19.509 1.00 94.12 86 PRO A C 1
ATOM 692 O O . PRO A 1 86 ? -15.834 10.684 19.028 1.00 94.12 86 PRO A O 1
ATOM 695 N N . GLN A 1 87 ? -16.757 11.817 20.732 1.00 90.94 87 GLN A N 1
ATOM 696 C CA . GLN A 1 87 ? -15.602 11.645 21.623 1.00 90.94 87 GLN A CA 1
ATOM 697 C C . GLN A 1 87 ? -15.439 10.184 22.063 1.00 90.94 87 GLN A C 1
ATOM 699 O O . GLN A 1 87 ? -14.328 9.673 22.121 1.00 90.94 87 GLN A O 1
ATOM 704 N N . THR A 1 88 ? -16.553 9.488 22.306 1.00 91.56 88 THR A N 1
ATOM 705 C CA . THR A 1 88 ? -16.570 8.095 22.770 1.00 91.56 88 THR A CA 1
ATOM 706 C C . THR A 1 88 ? -17.474 7.232 21.895 1.00 91.56 88 THR A C 1
ATOM 708 O O . THR A 1 88 ? -18.502 7.685 21.378 1.00 91.56 88 THR A O 1
ATOM 711 N N . GLN A 1 89 ? -17.102 5.962 21.718 1.00 92.25 89 GLN A N 1
ATOM 712 C CA . GLN A 1 89 ? -17.886 5.013 20.930 1.00 92.25 89 GLN A CA 1
ATOM 713 C C . GLN A 1 89 ? -18.951 4.336 21.804 1.00 92.25 89 GLN A C 1
ATOM 715 O O . GLN A 1 89 ? -18.642 3.514 22.661 1.00 92.25 89 GLN A O 1
ATOM 720 N N . GLN A 1 90 ? -20.225 4.646 21.552 1.00 87.50 90 GLN A N 1
ATOM 721 C CA . GLN A 1 90 ? -21.351 4.118 22.339 1.00 87.50 90 GLN A CA 1
ATOM 722 C C . GLN A 1 90 ? -21.610 2.624 22.101 1.00 87.50 90 GLN A C 1
ATOM 724 O O . GLN A 1 90 ? -21.982 1.892 23.015 1.00 87.50 90 GLN A O 1
ATOM 729 N N . HIS A 1 91 ? -21.422 2.159 20.864 1.00 89.38 91 HIS A N 1
ATOM 730 C CA . HIS A 1 91 ? -21.620 0.764 20.489 1.00 89.38 91 HIS A CA 1
ATOM 731 C C . HIS A 1 91 ? -20.394 0.236 19.752 1.00 89.38 91 HIS A C 1
ATOM 733 O O . HIS A 1 91 ? -20.025 0.757 18.699 1.00 89.38 91 HIS A O 1
ATOM 739 N N . ARG A 1 92 ? -19.788 -0.816 20.304 1.00 91.25 92 ARG A N 1
ATOM 740 C CA . ARG A 1 92 ? -18.633 -1.497 19.716 1.00 91.25 92 ARG A CA 1
ATOM 741 C C . ARG A 1 92 ? -19.119 -2.666 18.846 1.00 91.25 92 ARG A C 1
ATOM 743 O O . ARG A 1 92 ? -19.800 -3.551 19.372 1.00 91.25 92 ARG A O 1
ATOM 750 N N . PRO A 1 93 ? -18.814 -2.683 17.537 1.00 93.75 93 PRO A N 1
ATOM 751 C CA . PRO A 1 93 ? -19.220 -3.764 16.647 1.00 93.75 93 PRO A CA 1
ATOM 752 C C . PRO A 1 93 ? -18.508 -5.076 17.003 1.00 93.75 93 PRO A C 1
ATOM 754 O O . PRO A 1 93 ? -17.372 -5.083 17.474 1.00 93.75 93 PRO A O 1
ATOM 757 N N . LYS A 1 94 ? -19.175 -6.206 16.747 1.00 94.50 94 LYS A N 1
ATOM 758 C CA . LYS A 1 94 ? -18.551 -7.535 16.816 1.00 94.50 94 LYS A CA 1
ATOM 759 C C . LYS A 1 94 ? -17.739 -7.803 15.554 1.00 94.50 94 LYS A C 1
ATOM 761 O O . LYS A 1 94 ? -18.117 -7.337 14.482 1.00 94.50 94 LYS A O 1
ATOM 766 N N . ASN A 1 95 ? -16.695 -8.619 15.683 1.00 96.19 95 ASN A N 1
ATOM 767 C CA . ASN A 1 95 ? -15.945 -9.127 14.538 1.00 96.19 95 ASN A CA 1
ATOM 768 C C . ASN A 1 95 ? -16.843 -9.887 13.558 1.00 96.19 95 ASN A C 1
ATOM 770 O O . ASN A 1 95 ? -17.868 -10.465 13.932 1.00 96.19 95 ASN A O 1
ATOM 774 N N . HIS A 1 96 ? -16.420 -9.912 12.297 1.00 95.00 96 HIS A N 1
ATOM 775 C CA . HIS A 1 96 ? -17.097 -10.686 11.268 1.00 95.00 96 HIS A CA 1
ATOM 776 C C . HIS A 1 96 ? -16.897 -12.188 11.498 1.00 95.00 96 HIS A C 1
ATOM 778 O O . HIS A 1 96 ? -15.868 -12.631 12.015 1.00 95.00 96 HIS A O 1
ATOM 784 N N . LYS A 1 97 ? -17.873 -12.999 11.069 1.00 93.81 97 LYS A N 1
ATOM 785 C CA . LYS A 1 97 ? -17.854 -14.469 11.243 1.00 93.81 97 LYS A CA 1
ATOM 786 C C . LYS A 1 97 ? -16.622 -15.132 10.617 1.00 93.81 97 LYS A C 1
ATOM 788 O O . LYS A 1 97 ? -16.147 -16.156 11.095 1.00 93.81 97 LYS A O 1
ATOM 793 N N . SER A 1 98 ? -16.112 -14.551 9.540 1.00 92.81 98 SER A N 1
ATOM 794 C CA . SER A 1 98 ? -14.866 -14.927 8.864 1.00 92.81 98 SER A CA 1
ATOM 795 C C . SER A 1 98 ? -13.653 -14.858 9.795 1.00 92.81 98 SER A C 1
ATOM 797 O O . SER A 1 98 ? -12.853 -15.789 9.804 1.00 92.81 98 SER A O 1
ATOM 799 N N . SER A 1 99 ? -13.528 -13.808 10.610 1.00 92.38 99 SER A N 1
ATOM 800 C CA . SER A 1 99 ? -12.446 -13.666 11.590 1.00 92.38 99 SER A CA 1
ATOM 801 C C . SER A 1 99 ? -12.521 -14.750 12.665 1.00 92.38 99 SER A C 1
ATOM 803 O O . SER A 1 99 ? -11.518 -15.402 12.961 1.00 92.38 99 SER A O 1
ATOM 805 N N . GLU A 1 100 ? -13.726 -15.039 13.166 1.00 88.44 100 GLU A N 1
ATOM 806 C CA . GLU A 1 100 ? -13.957 -16.126 14.127 1.00 88.44 100 GLU A CA 1
ATOM 807 C C . GLU A 1 100 ? -13.587 -17.495 13.533 1.00 88.44 100 GLU A C 1
ATOM 809 O O . GLU A 1 100 ? -12.871 -18.278 14.161 1.00 88.44 100 GLU A O 1
ATOM 814 N N . ALA A 1 101 ? -13.996 -17.756 12.287 1.00 91.75 101 ALA A N 1
ATOM 815 C CA . ALA A 1 101 ? -13.679 -18.992 11.571 1.00 91.75 101 ALA A CA 1
ATOM 816 C C . ALA A 1 101 ? -12.171 -19.174 11.305 1.00 91.75 101 ALA A C 1
ATOM 818 O O . ALA A 1 101 ? -11.700 -20.304 11.189 1.00 91.75 101 ALA A O 1
ATOM 819 N N . HIS A 1 102 ? -11.401 -18.083 11.253 1.00 92.94 102 HIS A N 1
ATOM 820 C CA . HIS A 1 102 ? -9.963 -18.088 10.962 1.00 92.94 102 HIS A CA 1
ATOM 821 C C . HIS A 1 102 ? -9.113 -17.591 12.142 1.00 92.94 102 HIS A C 1
ATOM 823 O O . HIS A 1 102 ? -8.005 -17.082 11.949 1.00 92.94 102 HIS A O 1
ATOM 829 N N . ALA A 1 103 ? -9.576 -17.785 13.382 1.00 90.50 103 ALA A N 1
ATOM 830 C CA . ALA A 1 103 ? -8.948 -17.224 14.581 1.00 90.50 103 ALA A CA 1
ATOM 831 C C . ALA A 1 103 ? -7.443 -17.541 14.723 1.00 90.50 103 ALA A C 1
ATOM 833 O O . ALA A 1 103 ? -6.671 -16.715 15.205 1.00 90.50 103 ALA A O 1
ATOM 834 N N . ALA A 1 104 ? -6.990 -18.724 14.289 1.00 90.56 104 ALA A N 1
ATOM 835 C CA . ALA A 1 104 ? -5.567 -19.073 14.310 1.00 90.56 104 ALA A CA 1
ATOM 836 C C . ALA A 1 104 ? -4.734 -18.225 13.332 1.00 90.56 104 ALA A C 1
ATOM 838 O O . ALA A 1 104 ? -3.617 -17.827 13.662 1.00 90.56 104 ALA A O 1
ATOM 839 N N . ALA A 1 105 ? -5.268 -17.934 12.145 1.00 90.50 105 ALA A N 1
ATOM 840 C CA . ALA A 1 105 ? -4.600 -17.087 11.165 1.00 90.50 105 ALA A CA 1
ATOM 841 C C . ALA A 1 105 ? -4.571 -15.622 11.614 1.00 90.50 105 ALA A C 1
ATOM 843 O O . ALA A 1 105 ? -3.535 -14.973 11.480 1.00 90.50 105 ALA A O 1
ATOM 844 N N . VAL A 1 106 ? -5.662 -15.139 12.217 1.00 92.69 106 VAL A N 1
ATOM 845 C CA . VAL A 1 106 ? -5.741 -13.809 12.841 1.00 92.69 106 VAL A CA 1
ATOM 846 C C . VAL A 1 106 ? -4.678 -13.660 13.928 1.00 92.69 106 VAL A C 1
ATOM 848 O O . VAL A 1 106 ? -3.903 -12.710 13.905 1.00 92.69 106 VAL A O 1
ATOM 851 N N . ARG A 1 107 ? -4.549 -14.645 14.830 1.00 91.44 107 ARG A N 1
ATOM 852 C CA . ARG A 1 107 ? -3.509 -14.621 15.872 1.00 91.44 107 ARG A CA 1
ATOM 853 C C . ARG A 1 107 ? -2.095 -14.566 15.303 1.00 91.44 107 ARG A C 1
ATOM 855 O O . ARG A 1 107 ? -1.273 -13.821 15.822 1.00 91.44 107 ARG A O 1
ATOM 862 N N . ARG A 1 108 ? -1.805 -15.336 14.247 1.00 91.38 108 ARG A N 1
ATOM 863 C CA . ARG A 1 108 ? -0.488 -15.291 13.589 1.00 91.38 108 ARG A CA 1
ATOM 864 C C . ARG A 1 108 ? -0.198 -13.917 12.993 1.00 91.38 108 ARG A C 1
ATOM 866 O O . ARG A 1 108 ? 0.914 -13.435 13.166 1.00 91.38 108 ARG A O 1
ATOM 873 N N . HIS A 1 109 ? -1.183 -13.295 12.343 1.00 90.56 109 HIS A N 1
ATOM 874 C CA . HIS A 1 109 ? -1.043 -11.939 11.806 1.00 90.56 109 HIS A CA 1
ATOM 875 C C . HIS A 1 109 ? -0.767 -10.933 12.919 1.00 90.56 109 HIS A C 1
ATOM 877 O O . HIS A 1 109 ? 0.242 -10.243 12.868 1.00 90.56 109 HIS A O 1
ATOM 883 N N . VAL A 1 110 ? -1.593 -10.918 13.971 1.00 92.50 110 VAL A N 1
ATOM 884 C CA . VAL A 1 110 ? -1.385 -9.988 15.087 1.00 92.50 110 VAL A CA 1
ATOM 885 C C . VAL A 1 110 ? -0.041 -10.217 15.765 1.00 92.50 110 VAL A C 1
ATOM 887 O O . VAL A 1 110 ? 0.617 -9.260 16.152 1.00 92.50 110 VAL A O 1
ATOM 890 N N . ARG A 1 111 ? 0.407 -11.472 15.894 1.00 92.62 111 ARG A N 1
ATOM 891 C CA . ARG A 1 111 ? 1.683 -11.771 16.551 1.00 92.62 111 ARG A CA 1
ATOM 892 C C . ARG A 1 111 ? 2.856 -11.290 15.711 1.00 92.62 111 ARG A C 1
ATOM 894 O O . ARG A 1 111 ? 3.804 -10.752 16.269 1.00 92.62 111 ARG A O 1
ATOM 901 N N . LYS A 1 112 ? 2.788 -11.487 14.395 1.00 90.44 112 LYS A N 1
ATOM 902 C CA . LYS A 1 112 ? 3.786 -10.970 13.463 1.00 90.44 112 LYS A CA 1
ATOM 903 C C . LYS A 1 112 ? 3.871 -9.444 13.575 1.00 90.44 112 LYS A C 1
ATOM 905 O O . LYS A 1 112 ? 4.929 -8.929 13.912 1.00 90.44 112 LYS A O 1
ATOM 910 N N . ASP A 1 113 ? 2.746 -8.759 13.402 1.00 90.31 113 ASP A N 1
ATOM 911 C CA . ASP A 1 113 ? 2.693 -7.294 13.405 1.00 90.31 113 ASP A CA 1
ATOM 912 C C . ASP A 1 113 ? 3.043 -6.718 14.797 1.00 90.31 113 ASP A C 1
ATOM 914 O O . ASP A 1 113 ? 3.634 -5.648 14.898 1.00 90.31 113 ASP A O 1
ATOM 918 N N . GLN A 1 114 ? 2.787 -7.451 15.888 1.00 92.00 114 GLN A N 1
ATOM 919 C CA . GLN A 1 114 ? 3.285 -7.097 17.221 1.00 92.00 114 GLN A CA 1
ATOM 920 C C . GLN A 1 114 ? 4.816 -7.171 17.311 1.00 92.00 114 GLN A C 1
ATOM 922 O O . GLN A 1 114 ? 5.444 -6.275 17.869 1.00 92.00 114 GLN A O 1
ATOM 927 N N . LEU A 1 115 ? 5.425 -8.254 16.815 1.00 89.75 115 LEU A N 1
ATOM 928 C CA . LEU A 1 115 ? 6.883 -8.425 16.842 1.00 89.75 115 LEU A CA 1
ATOM 929 C C . LEU A 1 115 ? 7.597 -7.377 15.981 1.00 89.75 115 LEU A C 1
ATOM 931 O O . LEU A 1 115 ? 8.728 -7.009 16.282 1.00 89.75 115 LEU A O 1
ATOM 935 N N . GLU A 1 116 ? 6.923 -6.882 14.945 1.00 86.94 116 GLU A N 1
ATOM 936 C CA . GLU A 1 116 ? 7.403 -5.823 14.053 1.00 86.94 116 GLU A CA 1
ATOM 937 C C . GLU A 1 116 ? 7.117 -4.405 14.588 1.00 86.94 116 GLU A C 1
ATOM 939 O O . GLU A 1 116 ? 7.406 -3.420 13.908 1.00 86.94 116 GLU A O 1
ATOM 944 N N . GLY A 1 117 ? 6.552 -4.282 15.798 1.00 88.38 117 GLY A N 1
ATOM 945 C CA . GLY A 1 117 ? 6.244 -2.994 16.431 1.00 88.38 117 GLY A CA 1
ATOM 946 C C . GLY A 1 117 ? 5.090 -2.230 15.775 1.00 88.38 117 GLY A C 1
ATOM 947 O O . GLY A 1 117 ? 4.940 -1.036 16.004 1.00 88.38 117 GLY A O 1
ATOM 948 N N . GLN A 1 118 ? 4.282 -2.903 14.954 1.00 89.75 118 GLN A N 1
ATOM 949 C CA . GLN A 1 118 ? 3.142 -2.324 14.236 1.00 89.75 118 GLN A CA 1
ATOM 950 C C . GLN A 1 118 ? 1.848 -2.399 15.044 1.00 89.75 118 GLN A C 1
ATOM 952 O O . GLN A 1 118 ? 0.956 -1.573 14.866 1.00 89.75 118 GLN A O 1
ATOM 957 N N . TYR A 1 119 ? 1.757 -3.375 15.948 1.00 93.75 119 TYR A N 1
ATOM 958 C CA . TYR A 1 119 ? 0.628 -3.546 16.851 1.00 93.75 119 TYR A CA 1
ATOM 959 C C . TYR A 1 119 ? 1.036 -3.479 18.310 1.00 93.75 119 TYR A C 1
ATOM 961 O O . TYR A 1 119 ? 1.913 -4.218 18.765 1.00 93.75 119 TYR A O 1
ATOM 969 N N . LEU A 1 120 ? 0.294 -2.673 19.065 1.00 93.06 120 LEU A N 1
ATOM 970 C CA . LEU A 1 120 ? 0.283 -2.761 20.514 1.00 93.06 120 LEU A CA 1
ATOM 971 C C . LEU A 1 120 ? -0.852 -3.686 20.945 1.00 93.06 120 LEU A C 1
ATOM 973 O O . LEU A 1 120 ? -2.000 -3.499 20.556 1.00 93.06 120 LEU A O 1
ATOM 977 N N . VAL A 1 121 ? -0.517 -4.694 21.745 1.00 92.56 121 VAL A N 1
ATOM 978 C CA . VAL A 1 121 ? -1.455 -5.719 22.207 1.00 92.56 121 VAL A CA 1
ATOM 979 C C . VAL A 1 121 ? -1.595 -5.594 23.715 1.00 92.56 121 VAL A C 1
ATOM 981 O O . VAL A 1 121 ? -0.610 -5.672 24.454 1.00 92.56 121 VAL A O 1
ATOM 984 N N . ILE A 1 122 ? -2.825 -5.384 24.156 1.00 90.25 122 ILE A N 1
ATOM 985 C CA . ILE A 1 122 ? -3.165 -4.956 25.504 1.00 90.25 122 ILE A CA 1
ATOM 986 C C . ILE A 1 122 ? -4.260 -5.871 26.046 1.00 90.25 122 ILE A C 1
ATOM 988 O O . ILE A 1 122 ? -5.114 -6.369 25.311 1.00 90.25 122 ILE A O 1
ATOM 992 N N . ASP A 1 123 ? -4.225 -6.107 27.349 1.00 88.75 123 ASP A N 1
ATOM 993 C CA . ASP A 1 123 ? -5.286 -6.818 28.048 1.00 88.75 123 ASP A CA 1
ATOM 994 C C . ASP A 1 123 ? -6.603 -6.028 27.972 1.00 88.75 123 ASP A C 1
ATOM 996 O O . ASP A 1 123 ? -6.619 -4.816 28.186 1.00 88.75 123 ASP A O 1
ATOM 1000 N N . ASP A 1 124 ? -7.720 -6.688 27.671 1.00 85.94 124 ASP A N 1
ATOM 1001 C CA . ASP A 1 124 ? -9.001 -5.995 27.504 1.00 85.94 124 ASP A CA 1
ATOM 1002 C C . ASP A 1 124 ? -9.527 -5.347 28.792 1.00 85.94 124 ASP A C 1
ATOM 1004 O O . ASP A 1 124 ? -10.325 -4.412 28.721 1.00 85.94 124 ASP A O 1
ATOM 1008 N N . ARG A 1 125 ? -9.036 -5.761 29.965 1.00 84.94 125 ARG A N 1
ATOM 1009 C CA . ARG A 1 125 ? -9.414 -5.175 31.260 1.00 84.94 125 ARG A CA 1
ATOM 1010 C C . ARG A 1 125 ? -9.066 -3.696 31.377 1.00 84.94 125 ARG A C 1
ATOM 1012 O O . ARG A 1 125 ? -9.711 -2.991 32.145 1.00 84.94 125 ARG A O 1
ATOM 1019 N N . VAL A 1 126 ? -8.069 -3.203 30.638 1.00 82.38 126 VAL A N 1
ATOM 1020 C CA . VAL A 1 126 ? -7.713 -1.773 30.696 1.00 82.38 126 VAL A CA 1
ATOM 1021 C C . VAL A 1 126 ? -8.603 -0.908 29.806 1.00 82.38 126 VAL A C 1
ATOM 1023 O O . VAL A 1 126 ? -8.548 0.313 29.899 1.00 82.38 126 VAL A O 1
ATOM 1026 N N . LEU A 1 127 ? -9.457 -1.511 28.974 1.00 83.19 127 LEU A N 1
ATOM 1027 C CA . LEU A 1 127 ? -10.345 -0.791 28.063 1.00 83.19 127 LEU A CA 1
ATOM 1028 C C . LEU A 1 127 ? -11.384 0.065 28.805 1.00 83.19 127 LEU A C 1
ATOM 1030 O O . LEU A 1 127 ? -11.864 1.057 28.263 1.00 83.19 127 LEU A O 1
ATOM 1034 N N . GLU A 1 128 ? -11.721 -0.299 30.046 1.00 81.00 128 GLU A N 1
ATOM 1035 C CA . GLU A 1 128 ? -12.577 0.506 30.931 1.00 81.00 128 GLU A CA 1
ATOM 1036 C C . GLU A 1 128 ? -11.918 1.830 31.340 1.00 81.00 128 GLU A C 1
ATOM 1038 O O . GLU A 1 128 ? -12.617 2.783 31.677 1.00 81.00 128 GLU A O 1
ATOM 1043 N N . LEU A 1 129 ? -10.585 1.908 31.283 1.00 84.44 129 LEU A N 1
ATOM 1044 C CA . LEU A 1 129 ? -9.827 3.104 31.646 1.00 84.44 129 LEU A CA 1
ATOM 1045 C C . LEU A 1 129 ? -9.716 4.109 30.481 1.00 84.44 129 LEU A C 1
ATOM 1047 O O . LEU A 1 129 ? -9.293 5.235 30.715 1.00 84.44 129 LEU A O 1
ATOM 1051 N N . TRP A 1 130 ? -10.089 3.716 29.253 1.00 84.62 130 TRP A N 1
ATOM 1052 C CA . TRP A 1 130 ? -9.879 4.494 28.020 1.00 84.62 130 TRP A CA 1
ATOM 1053 C C . TRP A 1 130 ? -11.189 4.616 27.216 1.00 84.62 130 TRP A C 1
ATOM 1055 O O . TRP A 1 130 ? -11.398 3.897 26.229 1.00 84.62 130 TRP A O 1
ATOM 1065 N N . PRO A 1 131 ? -12.124 5.487 27.639 1.00 82.19 131 PRO A N 1
ATOM 1066 C CA . PRO A 1 131 ? -13.425 5.640 26.984 1.00 82.19 131 PRO A CA 1
ATOM 1067 C C . PRO A 1 131 ? -13.346 6.200 25.550 1.00 82.19 131 PRO A C 1
ATOM 1069 O O . PRO A 1 131 ? -14.291 6.029 24.775 1.00 82.19 131 PRO A O 1
ATOM 1072 N N . GLU A 1 132 ? -12.233 6.830 25.173 1.00 87.44 132 GLU A N 1
ATOM 1073 C CA . GLU A 1 132 ? -11.974 7.429 23.857 1.00 87.44 132 GLU A CA 1
ATOM 1074 C C . GLU A 1 132 ? -11.641 6.392 22.770 1.00 87.44 132 GLU A C 1
ATOM 1076 O O . GLU A 1 132 ? -11.560 6.731 21.588 1.00 87.44 132 GLU A O 1
ATOM 1081 N N . VAL A 1 133 ? -11.454 5.122 23.143 1.00 91.19 133 VAL A N 1
ATOM 1082 C CA . VAL A 1 133 ? -11.078 4.044 22.219 1.00 91.19 133 VAL A CA 1
ATOM 1083 C C . VAL A 1 133 ? -12.224 3.685 21.280 1.00 91.19 133 VAL A C 1
ATOM 1085 O O . VAL A 1 133 ? -13.345 3.401 21.720 1.00 91.19 133 VAL A O 1
ATOM 1088 N N . PHE A 1 134 ? -11.913 3.596 19.983 1.00 94.38 134 PHE A N 1
ATOM 1089 C CA . PHE A 1 134 ? -12.828 3.051 18.980 1.00 94.38 134 PHE A CA 1
ATOM 1090 C C . PHE A 1 134 ? -12.389 1.652 18.581 1.00 94.38 134 PHE A C 1
ATOM 1092 O O . PHE A 1 134 ? -11.235 1.419 18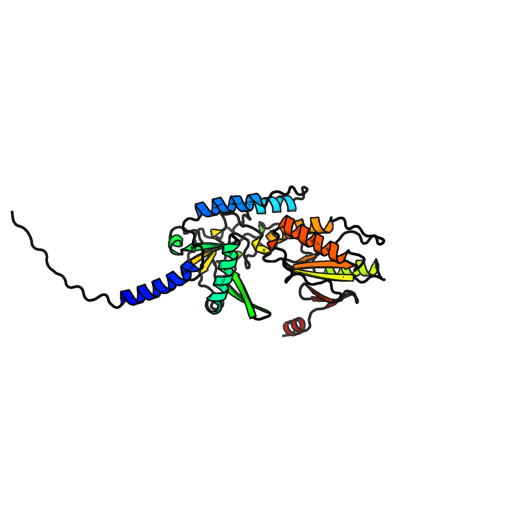.230 1.00 94.38 134 PHE A O 1
ATOM 1099 N N . ILE A 1 135 ? -13.349 0.736 18.582 1.00 95.12 135 ILE A N 1
ATOM 1100 C CA . ILE A 1 135 ? -13.192 -0.637 18.126 1.00 95.12 135 ILE A CA 1
ATOM 1101 C C . ILE A 1 135 ? -13.820 -0.761 16.742 1.00 95.12 135 ILE A C 1
ATOM 1103 O O . ILE A 1 135 ? -15.012 -0.491 16.561 1.00 95.12 135 ILE A O 1
ATOM 1107 N N . SER A 1 136 ? -13.015 -1.203 15.783 1.00 96.81 136 SER A N 1
ATOM 1108 C CA . SER A 1 136 ? -13.462 -1.650 14.465 1.00 96.81 136 SER A CA 1
ATOM 1109 C C . SER A 1 136 ? -13.484 -3.179 14.419 1.00 96.81 136 SER A C 1
ATOM 1111 O O . SER A 1 136 ? -12.687 -3.822 15.111 1.00 96.81 136 SER A O 1
ATOM 1113 N N . PRO A 1 137 ? -14.389 -3.796 13.644 1.00 96.00 137 PRO A N 1
ATOM 1114 C CA . PRO A 1 137 ? -14.404 -5.239 13.512 1.00 96.00 137 PRO A CA 1
ATOM 1115 C C . PRO A 1 137 ? -13.262 -5.725 12.626 1.00 96.00 137 PRO A C 1
ATOM 1117 O O . PRO A 1 137 ? -12.803 -5.036 11.716 1.00 96.00 137 PRO A O 1
ATOM 1120 N N . VAL A 1 138 ? -12.834 -6.955 12.878 1.00 95.75 138 VAL A N 1
ATOM 1121 C CA . VAL A 1 138 ? -11.872 -7.661 12.034 1.00 95.75 138 VAL A CA 1
ATOM 1122 C C . VAL A 1 138 ? -12.606 -8.570 11.059 1.00 95.75 138 VAL A C 1
ATOM 1124 O O . VAL A 1 138 ? -13.515 -9.310 11.449 1.00 95.75 138 VAL A O 1
ATOM 1127 N N . ASP A 1 139 ? -12.157 -8.552 9.810 1.00 93.50 139 ASP A N 1
ATOM 1128 C CA . ASP A 1 139 ? -12.513 -9.498 8.758 1.00 93.50 139 ASP A CA 1
ATOM 1129 C C . ASP A 1 139 ? -11.283 -10.326 8.343 1.00 93.50 139 ASP A C 1
ATOM 1131 O O . ASP A 1 139 ? -10.131 -9.953 8.584 1.00 93.50 139 ASP A O 1
ATOM 1135 N N . VAL A 1 140 ? -11.524 -11.466 7.703 1.00 92.88 140 VAL A N 1
ATOM 1136 C CA . VAL A 1 140 ? -10.499 -12.289 7.070 1.00 92.88 140 VAL A CA 1
ATOM 1137 C C . VAL A 1 140 ? -10.947 -12.642 5.664 1.00 92.88 140 VAL A C 1
ATOM 1139 O O . VAL A 1 140 ? -11.984 -13.274 5.468 1.00 92.8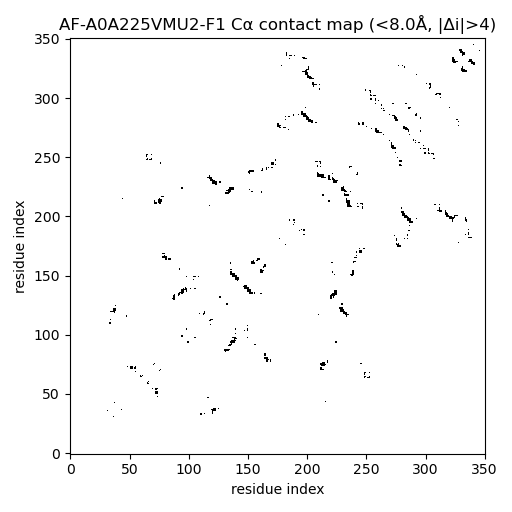8 140 VAL A O 1
ATOM 1142 N N . VAL A 1 141 ? -10.111 -12.300 4.689 1.00 89.50 141 VAL A N 1
ATOM 1143 C CA . VAL A 1 141 ? -10.320 -12.655 3.284 1.00 89.50 141 VAL A CA 1
ATOM 1144 C C . VAL A 1 141 ? -9.325 -13.720 2.841 1.00 89.50 141 VAL A C 1
ATOM 1146 O O . VAL A 1 141 ? -8.165 -13.730 3.259 1.00 89.50 141 VAL A O 1
ATOM 1149 N N . GLY A 1 142 ? -9.774 -14.628 1.977 1.00 83.25 142 GLY A N 1
ATOM 1150 C CA . GLY A 1 142 ? -8.896 -15.609 1.344 1.00 83.25 142 GLY A CA 1
ATOM 1151 C C . GLY A 1 142 ? -7.981 -14.954 0.308 1.00 83.25 142 GLY A C 1
ATOM 1152 O O . GLY A 1 142 ? -8.402 -14.080 -0.450 1.00 83.25 142 GLY A O 1
ATOM 1153 N N . LYS A 1 143 ? -6.731 -15.406 0.255 1.00 77.31 143 LYS A N 1
ATOM 1154 C CA . LYS A 1 143 ? -5.792 -15.160 -0.840 1.00 77.31 143 LYS A CA 1
ATOM 1155 C C . LYS A 1 143 ? -5.649 -16.415 -1.706 1.00 77.31 143 LYS A C 1
ATOM 1157 O O . LYS A 1 143 ? -6.167 -17.487 -1.395 1.00 77.31 143 LYS A O 1
ATOM 1162 N N . ALA A 1 144 ? -4.909 -16.278 -2.805 1.00 66.00 144 ALA A N 1
ATOM 1163 C CA . ALA A 1 144 ? -4.464 -17.418 -3.597 1.00 66.00 144 ALA A CA 1
ATOM 1164 C C . ALA A 1 144 ? -3.669 -18.428 -2.740 1.00 66.00 144 ALA A C 1
ATOM 1166 O O . ALA A 1 144 ? -3.086 -18.070 -1.717 1.00 66.00 144 ALA A O 1
ATOM 1167 N N . ALA A 1 145 ? -3.657 -19.693 -3.168 1.00 71.75 145 ALA A N 1
ATOM 1168 C CA . ALA A 1 145 ? -2.954 -20.799 -2.505 1.00 71.75 145 ALA A CA 1
ATOM 1169 C C . ALA A 1 145 ? -3.373 -21.082 -1.043 1.00 71.75 145 ALA A C 1
ATOM 1171 O O . ALA A 1 145 ? -2.630 -21.719 -0.301 1.00 71.75 145 ALA A O 1
ATOM 1172 N N . GLY A 1 146 ? -4.568 -20.645 -0.624 1.00 71.12 146 GLY A N 1
ATOM 1173 C CA . GLY A 1 146 ? -5.104 -20.934 0.711 1.00 71.12 146 GLY A CA 1
ATOM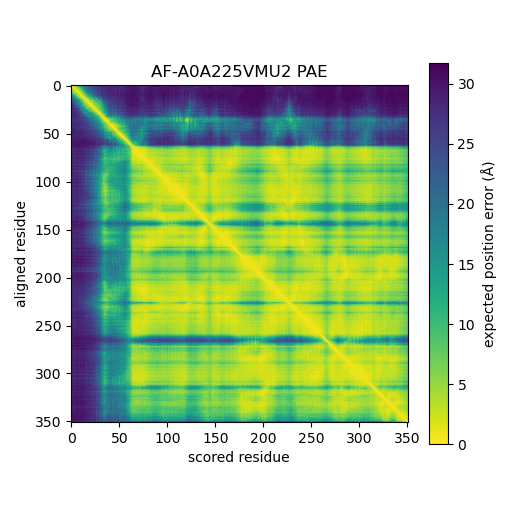 1174 C C . GLY A 1 146 ? -4.522 -20.074 1.837 1.00 71.12 146 GLY A C 1
ATOM 1175 O O . GLY A 1 146 ? -4.811 -20.336 3.004 1.00 71.12 146 GLY A O 1
ATOM 1176 N N . ASP A 1 147 ? -3.731 -19.045 1.510 1.00 79.56 147 ASP A N 1
ATOM 1177 C CA . ASP A 1 147 ? -3.342 -18.021 2.482 1.00 79.56 147 ASP A CA 1
ATOM 1178 C C . ASP A 1 147 ? -4.546 -17.123 2.826 1.00 79.56 147 ASP A C 1
ATOM 1180 O O . ASP A 1 147 ? -5.545 -17.069 2.108 1.00 79.56 147 ASP A O 1
ATOM 1184 N N . THR A 1 148 ? -4.467 -16.405 3.939 1.00 87.31 148 THR A N 1
ATOM 1185 C CA . THR A 1 148 ? -5.521 -15.495 4.407 1.00 87.31 148 THR A CA 1
ATOM 1186 C C . THR A 1 148 ? -4.939 -14.115 4.664 1.00 87.31 148 THR A C 1
ATOM 1188 O O . THR A 1 148 ? -3.761 -13.980 4.983 1.00 87.31 148 THR A O 1
ATOM 1191 N N . ARG A 1 149 ? -5.755 -13.073 4.531 1.00 88.19 149 ARG A N 1
ATOM 1192 C CA . ARG A 1 149 ? -5.402 -11.707 4.916 1.00 88.19 149 ARG A CA 1
ATOM 1193 C C . ARG A 1 149 ? -6.396 -11.225 5.956 1.00 88.19 149 ARG A C 1
ATOM 1195 O O . ARG A 1 149 ? -7.598 -11.234 5.705 1.00 88.19 149 ARG A O 1
ATOM 1202 N N . MET A 1 150 ? -5.881 -10.794 7.097 1.00 91.06 150 MET A N 1
ATOM 1203 C CA . MET A 1 150 ? -6.659 -10.051 8.079 1.00 91.06 150 MET A CA 1
ATOM 1204 C C . MET A 1 150 ? -6.908 -8.623 7.572 1.00 91.06 150 MET A C 1
ATOM 1206 O O . MET A 1 150 ? -6.000 -8.003 7.018 1.00 91.06 150 MET A O 1
ATOM 1210 N N . ILE A 1 151 ? -8.125 -8.112 7.752 1.00 91.19 151 ILE A N 1
ATOM 1211 C CA . ILE A 1 151 ? -8.516 -6.743 7.402 1.00 91.19 151 ILE A CA 1
ATOM 1212 C C . ILE A 1 151 ? -9.191 -6.106 8.613 1.00 91.19 151 ILE A C 1
ATOM 1214 O O . ILE A 1 151 ? -10.088 -6.702 9.207 1.00 91.19 151 ILE A O 1
ATOM 1218 N N . ASN A 1 152 ? -8.793 -4.880 8.940 1.00 92.88 152 ASN A N 1
ATOM 1219 C CA . ASN A 1 152 ? -9.519 -4.053 9.893 1.00 92.88 152 ASN A CA 1
ATOM 1220 C C . ASN A 1 152 ? -10.627 -3.330 9.127 1.00 92.88 152 ASN A C 1
ATOM 1222 O O . ASN A 1 152 ? -10.359 -2.515 8.241 1.00 92.88 152 ASN A O 1
ATOM 1226 N N . ASP A 1 153 ? -11.882 -3.650 9.419 1.00 95.44 153 ASP A N 1
ATOM 1227 C CA . ASP A 1 153 ? -13.018 -3.078 8.706 1.00 95.44 153 ASP A CA 1
ATOM 1228 C C . ASP A 1 153 ? -13.371 -1.699 9.269 1.00 95.44 153 ASP A C 1
ATOM 1230 O O . ASP A 1 153 ? -14.357 -1.480 9.970 1.00 95.44 153 ASP A O 1
ATOM 1234 N N . TYR A 1 154 ? -12.540 -0.730 8.903 1.00 96.69 154 TYR A N 1
ATOM 1235 C CA . TYR A 1 154 ? -12.716 0.681 9.222 1.00 96.69 154 TYR A CA 1
ATOM 1236 C C . TYR A 1 154 ? -13.914 1.330 8.504 1.00 96.69 154 TYR A C 1
ATOM 1238 O O . TYR A 1 154 ? -14.123 2.534 8.649 1.00 96.69 154 TYR A O 1
ATOM 1246 N N . SER A 1 155 ? -14.710 0.568 7.741 1.00 96.12 155 SER A N 1
ATOM 1247 C CA . SER A 1 155 ? -15.929 1.034 7.061 1.00 96.12 155 SER A CA 1
ATOM 1248 C C . SER A 1 155 ? -17.219 0.509 7.699 1.00 96.12 155 SER A C 1
ATOM 1250 O O . SER A 1 155 ? -18.310 0.823 7.213 1.00 96.12 155 SER A O 1
ATOM 1252 N N . TYR A 1 156 ? -17.118 -0.264 8.785 1.00 95.12 156 TYR A N 1
ATOM 1253 C CA . TYR A 1 156 ? -18.264 -0.797 9.511 1.00 95.12 156 TYR A CA 1
ATOM 1254 C C . TYR A 1 156 ? -18.258 -0.394 11.000 1.00 95.12 156 TYR A C 1
ATOM 1256 O O . TYR A 1 156 ? -17.212 -0.432 11.646 1.00 95.12 156 TYR A O 1
ATOM 1264 N N . PRO A 1 157 ? -19.428 -0.079 11.592 1.00 94.44 157 PRO A N 1
ATOM 1265 C CA . PRO A 1 157 ? -20.743 0.004 10.955 1.00 94.44 157 PRO A CA 1
ATOM 1266 C C . PRO A 1 157 ? -20.893 1.277 10.120 1.00 94.44 157 PRO A C 1
ATOM 1268 O O . PRO A 1 157 ? -20.399 2.338 10.486 1.00 94.44 157 PRO A O 1
ATOM 1271 N N . ARG A 1 158 ? -21.624 1.179 9.007 1.00 93.06 158 ARG A N 1
ATOM 1272 C CA . ARG A 1 158 ? -21.829 2.306 8.088 1.00 93.06 158 ARG A CA 1
ATOM 1273 C C . ARG A 1 158 ? -22.380 3.534 8.825 1.00 93.06 158 ARG A C 1
ATOM 1275 O O . ARG A 1 158 ? -23.348 3.412 9.573 1.00 93.06 158 ARG A O 1
ATOM 1282 N N . ARG A 1 159 ? -21.831 4.713 8.520 1.00 93.06 159 ARG A N 1
ATOM 1283 C CA . ARG A 1 159 ? -22.095 6.028 9.146 1.00 93.06 159 ARG A CA 1
ATOM 1284 C C . ARG A 1 159 ? -21.558 6.195 10.569 1.00 93.06 159 ARG A C 1
ATOM 1286 O O . ARG A 1 159 ? -21.759 7.252 11.159 1.00 93.06 159 ARG A O 1
ATOM 1293 N N . ALA A 1 160 ? -20.915 5.178 11.126 1.00 94.25 160 ALA A N 1
ATOM 1294 C CA . ALA A 1 160 ? -20.324 5.221 12.456 1.00 94.25 160 ALA A CA 1
ATOM 1295 C C . ALA A 1 160 ? -18.972 4.488 12.502 1.00 94.25 160 ALA A C 1
ATOM 1297 O O . ALA A 1 160 ? -18.541 4.035 13.565 1.00 94.25 160 ALA A O 1
ATOM 1298 N N . ALA A 1 161 ? -18.313 4.371 11.347 1.00 95.88 161 ALA A N 1
ATOM 1299 C CA . ALA A 1 161 ? -17.005 3.761 11.206 1.00 95.88 161 ALA A CA 1
ATOM 1300 C C . ALA A 1 161 ? -15.903 4.818 11.076 1.00 95.88 161 ALA A C 1
ATOM 1302 O O . ALA A 1 161 ? -16.151 5.984 10.761 1.00 95.88 161 ALA A O 1
ATOM 1303 N N . VAL A 1 162 ? -14.654 4.394 11.262 1.00 96.56 162 VAL A N 1
ATOM 1304 C CA . VAL A 1 162 ? -13.472 5.264 11.160 1.00 96.56 162 VAL A CA 1
ATOM 1305 C C . VAL A 1 162 ? -13.434 6.014 9.822 1.00 96.56 162 VAL A C 1
ATOM 1307 O O . VAL A 1 162 ? -13.182 7.218 9.795 1.00 96.56 162 VAL A O 1
ATOM 1310 N N . ASN A 1 163 ? -13.764 5.349 8.715 1.00 97.00 163 ASN A N 1
ATOM 1311 C CA . ASN A 1 163 ? -13.793 5.954 7.381 1.00 97.00 163 ASN A CA 1
ATOM 1312 C C . ASN A 1 163 ? -14.935 6.953 7.167 1.00 97.00 163 ASN A C 1
ATOM 1314 O O . ASN A 1 163 ? -14.806 7.815 6.298 1.00 97.00 163 ASN A O 1
ATOM 1318 N N . ASP A 1 164 ? -16.034 6.840 7.918 1.00 96.62 164 ASP A N 1
ATOM 1319 C CA . ASP A 1 164 ? -17.115 7.834 7.899 1.00 96.62 164 ASP A CA 1
ATOM 1320 C C . ASP A 1 164 ? -16.714 9.083 8.692 1.00 96.62 164 ASP A C 1
ATOM 1322 O O . ASP A 1 164 ? -17.106 10.197 8.356 1.00 96.62 164 ASP A O 1
ATOM 1326 N N . PHE A 1 165 ? -15.904 8.899 9.737 1.00 96.25 165 PHE A N 1
ATOM 1327 C CA . PHE A 1 165 ? -15.407 9.986 10.571 1.00 96.25 165 PHE A CA 1
ATOM 1328 C C . PHE A 1 165 ? -14.166 10.673 10.014 1.00 96.25 165 PHE A C 1
ATOM 1330 O O . PHE A 1 165 ? -13.878 11.786 10.441 1.00 96.25 165 PHE A O 1
ATOM 1337 N N . THR A 1 166 ? -13.431 10.042 9.099 1.00 96.81 166 THR A N 1
ATOM 1338 C CA . THR A 1 166 ? -12.193 10.595 8.539 1.00 96.81 166 THR A CA 1
ATOM 1339 C C . THR A 1 166 ? -12.496 11.797 7.647 1.00 96.81 166 THR A C 1
ATOM 1341 O O . THR A 1 166 ? -13.227 11.676 6.664 1.00 96.81 166 THR A O 1
ATOM 1344 N N . ASP A 1 167 ? -11.892 12.941 7.960 1.00 96.19 167 ASP A N 1
ATOM 1345 C CA . ASP A 1 167 ? -11.920 14.113 7.092 1.00 96.19 167 ASP A CA 1
ATOM 1346 C C . ASP A 1 167 ? -10.912 13.937 5.948 1.00 96.19 167 ASP A C 1
ATOM 1348 O O . ASP A 1 167 ? -9.695 13.915 6.147 1.00 96.19 167 ASP A O 1
ATOM 1352 N N . ARG A 1 168 ? -11.440 13.792 4.732 1.00 94.06 168 ARG A N 1
ATOM 1353 C CA . ARG A 1 168 ? -10.643 13.551 3.525 1.00 94.06 168 ARG A CA 1
ATOM 1354 C C . ARG A 1 168 ? -10.084 14.834 2.919 1.00 94.06 168 ARG A C 1
ATOM 1356 O O . ARG A 1 168 ? -9.179 14.744 2.097 1.00 94.06 168 ARG A O 1
ATOM 1363 N N . GLU A 1 169 ? -10.575 16.008 3.317 1.00 90.88 169 GLU A N 1
ATOM 1364 C CA . GLU A 1 169 ? -10.036 17.294 2.850 1.00 90.88 169 GLU A CA 1
ATOM 1365 C C . GLU A 1 169 ? -8.623 17.542 3.394 1.00 90.88 169 GLU A C 1
ATOM 1367 O O . GLU A 1 169 ? -7.851 18.312 2.829 1.00 90.88 169 GLU A O 1
ATOM 1372 N N . ASN A 1 170 ? -8.253 16.849 4.474 1.00 85.12 170 ASN A N 1
ATOM 1373 C CA . ASN A 1 170 ? -6.919 16.903 5.057 1.00 85.12 170 ASN A CA 1
ATOM 1374 C C . ASN A 1 170 ? -5.876 16.043 4.324 1.00 85.12 170 ASN A C 1
ATOM 1376 O O . ASN A 1 170 ? -4.691 16.106 4.653 1.00 85.12 170 ASN A O 1
ATOM 1380 N N . PHE A 1 171 ? -6.291 15.226 3.359 1.00 91.31 171 PHE A N 1
ATOM 1381 C CA . PHE A 1 171 ? -5.372 14.323 2.688 1.00 91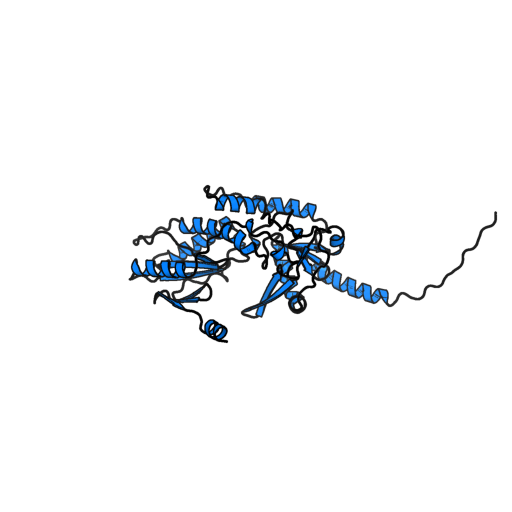.31 171 PHE A CA 1
ATOM 1382 C C . PHE A 1 171 ? -4.393 15.080 1.781 1.00 91.31 171 PHE A C 1
ATOM 1384 O O . PHE A 1 171 ? -4.785 16.049 1.125 1.00 91.31 171 PHE A O 1
ATOM 1391 N N . PRO A 1 172 ? -3.121 14.644 1.703 1.00 87.50 172 PRO A N 1
ATOM 1392 C CA . PRO A 1 172 ? -2.205 15.171 0.704 1.00 87.50 172 PRO A CA 1
ATOM 1393 C C . PRO A 1 172 ? -2.761 14.950 -0.706 1.00 87.50 172 PRO A C 1
ATOM 1395 O O . PRO A 1 172 ? -3.435 13.955 -0.983 1.00 87.50 172 PRO A O 1
ATOM 1398 N N . SER A 1 173 ? -2.454 15.879 -1.610 1.00 83.69 173 SER A N 1
ATOM 1399 C CA . SER A 1 173 ? -2.742 15.696 -3.032 1.00 83.69 173 SER A CA 1
ATOM 1400 C C . SER A 1 173 ? -1.837 14.610 -3.600 1.00 83.69 173 SER A C 1
ATOM 1402 O O . SER A 1 173 ? -0.626 14.628 -3.370 1.00 83.69 173 SER A O 1
ATOM 1404 N N . ILE A 1 174 ? -2.427 13.682 -4.348 1.00 78.12 174 ILE A N 1
ATOM 1405 C CA . ILE A 1 174 ? -1.726 12.537 -4.925 1.00 78.12 174 ILE A CA 1
ATOM 1406 C C . ILE A 1 174 ? -2.039 12.423 -6.410 1.00 78.12 174 ILE A C 1
ATOM 1408 O O . ILE A 1 174 ? -3.154 12.705 -6.853 1.00 78.12 174 ILE A O 1
ATOM 1412 N N . ALA A 1 175 ? -1.054 11.976 -7.182 1.00 75.81 175 ALA A N 1
ATOM 1413 C CA . ALA A 1 175 ? -1.208 11.696 -8.599 1.00 75.81 175 ALA A CA 1
ATOM 1414 C C . ALA A 1 175 ? -0.742 10.267 -8.875 1.00 75.81 175 ALA A C 1
ATOM 1416 O O . ALA A 1 175 ? 0.448 9.967 -8.830 1.00 75.81 175 ALA A O 1
ATOM 1417 N N . TYR A 1 176 ? -1.686 9.373 -9.168 1.00 79.12 176 TYR A N 1
ATOM 1418 C CA . TYR A 1 176 ? -1.337 8.041 -9.653 1.00 79.12 176 TYR A CA 1
ATOM 1419 C C . TYR A 1 176 ? -0.851 8.105 -11.101 1.00 79.12 176 TYR A C 1
ATOM 1421 O O . TYR A 1 176 ? -1.325 8.936 -11.880 1.00 79.12 176 TYR A O 1
ATOM 1429 N N . LYS A 1 177 ? 0.044 7.179 -11.473 1.00 84.50 177 LYS A N 1
ATOM 1430 C CA . LYS A 1 177 ? 0.440 6.925 -12.865 1.00 84.50 177 LYS A CA 1
ATOM 1431 C C . LYS A 1 177 ? -0.439 5.786 -13.418 1.00 84.50 177 LYS A C 1
ATOM 1433 O O . LYS A 1 177 ? -0.120 4.618 -13.191 1.00 84.50 177 LYS A O 1
ATOM 1438 N N . PRO A 1 178 ? -1.584 6.077 -14.074 1.00 86.56 178 PRO A N 1
ATOM 1439 C CA . PRO A 1 178 ? -2.494 5.043 -14.566 1.00 86.56 178 PRO A CA 1
ATOM 1440 C C . PRO A 1 178 ? -1.850 4.103 -15.597 1.00 86.56 178 PRO A C 1
ATOM 1442 O O . PRO A 1 178 ? -0.813 4.425 -16.176 1.00 86.56 178 PRO A O 1
ATOM 1445 N N . PRO A 1 179 ? -2.500 2.966 -15.923 1.00 89.00 179 PRO A N 1
ATOM 1446 C CA . PRO A 1 179 ? -2.008 2.015 -16.926 1.00 89.00 179 PRO A CA 1
ATOM 1447 C C . PRO A 1 179 ? -1.582 2.634 -18.268 1.00 89.00 179 PRO A C 1
ATOM 1449 O O . PRO A 1 179 ? -0.653 2.149 -18.907 1.00 89.00 179 PRO A O 1
ATOM 1452 N N . ARG A 1 180 ? -2.210 3.740 -18.691 1.00 89.94 180 ARG A N 1
ATOM 1453 C CA . ARG A 1 180 ? -1.820 4.470 -19.912 1.00 89.94 180 ARG A CA 1
ATOM 1454 C C . ARG A 1 180 ? -0.373 4.977 -19.880 1.00 89.94 180 ARG A C 1
ATOM 1456 O O . ARG A 1 180 ? 0.240 5.101 -20.932 1.00 89.94 180 ARG A O 1
ATOM 1463 N N . ASP A 1 181 ? 0.167 5.284 -18.704 1.00 90.94 181 ASP A N 1
ATOM 1464 C CA . ASP A 1 181 ? 1.534 5.774 -18.553 1.00 90.94 181 ASP A CA 1
ATOM 1465 C C . ASP A 1 181 ? 2.542 4.631 -18.741 1.00 90.94 181 ASP A C 1
ATOM 1467 O O . ASP A 1 181 ? 3.592 4.847 -19.339 1.00 90.94 181 ASP A O 1
ATOM 1471 N N . VAL A 1 182 ? 2.181 3.401 -18.342 1.00 91.00 182 VAL A N 1
ATOM 1472 C CA . VAL A 1 182 ? 2.955 2.183 -18.654 1.00 91.00 182 VAL A CA 1
ATOM 1473 C C . VAL A 1 182 ? 2.963 1.958 -20.166 1.00 91.00 182 VAL A C 1
ATOM 1475 O O . VAL A 1 182 ? 4.019 1.761 -20.762 1.00 91.00 182 VAL A O 1
ATOM 1478 N N . ALA A 1 183 ? 1.790 2.057 -20.803 1.00 92.25 183 ALA A N 1
ATOM 1479 C CA . ALA A 1 183 ? 1.661 1.904 -22.251 1.00 92.25 183 ALA A CA 1
ATOM 1480 C C . ALA A 1 183 ? 2.478 2.953 -23.023 1.00 92.25 183 ALA A C 1
ATOM 1482 O O . ALA A 1 183 ? 3.128 2.607 -24.007 1.00 92.25 183 ALA A O 1
ATOM 1483 N N . ARG A 1 184 ? 2.483 4.215 -22.566 1.00 93.38 184 ARG A N 1
ATOM 1484 C CA . ARG A 1 184 ? 3.286 5.283 -23.176 1.00 93.38 184 ARG A CA 1
ATOM 1485 C C . ARG A 1 184 ? 4.779 4.992 -23.060 1.00 93.38 184 ARG A C 1
ATOM 1487 O O . ARG A 1 184 ? 5.456 4.999 -24.076 1.00 93.38 184 ARG A O 1
ATOM 1494 N N . ARG A 1 185 ? 5.272 4.646 -21.863 1.00 92.81 185 ARG A N 1
ATOM 1495 C CA . ARG A 1 185 ? 6.686 4.279 -21.664 1.00 92.81 185 ARG A CA 1
ATOM 1496 C C . ARG A 1 185 ? 7.098 3.121 -22.570 1.00 92.81 185 ARG A C 1
ATOM 1498 O O . ARG A 1 185 ? 8.139 3.193 -23.213 1.00 92.81 185 ARG A O 1
ATOM 1505 N N . LEU A 1 186 ? 6.271 2.079 -22.641 1.00 92.56 186 LEU A N 1
ATOM 1506 C CA . LEU A 1 186 ? 6.505 0.934 -23.515 1.00 92.56 186 LEU A CA 1
ATOM 1507 C C . LEU A 1 186 ? 6.563 1.345 -24.993 1.00 92.56 186 LEU A C 1
ATOM 1509 O O . LEU A 1 186 ? 7.450 0.904 -25.717 1.00 92.56 186 LEU A O 1
ATOM 1513 N N . HIS A 1 187 ? 5.629 2.184 -25.442 1.00 93.12 187 HIS A N 1
ATOM 1514 C CA . HIS A 1 187 ? 5.608 2.688 -26.811 1.00 93.12 187 HIS A CA 1
ATOM 1515 C C . HIS A 1 187 ? 6.860 3.511 -27.137 1.00 93.12 187 HIS A C 1
ATOM 1517 O O . HIS A 1 187 ? 7.512 3.237 -28.141 1.00 93.12 187 HIS A O 1
ATOM 1523 N N . ASP A 1 188 ? 7.224 4.450 -26.262 1.00 93.06 188 ASP A N 1
ATOM 1524 C CA . ASP A 1 188 ? 8.382 5.327 -26.441 1.00 93.06 188 ASP A CA 1
ATOM 1525 C C . ASP A 1 188 ? 9.679 4.512 -26.544 1.00 93.06 188 ASP A C 1
ATOM 1527 O O . ASP A 1 188 ? 10.451 4.701 -27.480 1.00 93.06 188 ASP A O 1
ATOM 1531 N N . LEU A 1 189 ? 9.891 3.542 -25.645 1.00 93.19 189 LEU A N 1
ATOM 1532 C CA . LEU A 1 189 ? 11.083 2.688 -25.680 1.00 93.19 189 LEU A CA 1
ATOM 1533 C C . LEU A 1 189 ? 11.166 1.849 -26.957 1.00 93.19 189 LEU A C 1
ATOM 1535 O O . LEU A 1 189 ? 12.239 1.748 -27.540 1.00 93.19 189 LEU A O 1
ATOM 1539 N N . ARG A 1 190 ? 10.046 1.288 -27.427 1.00 93.00 190 ARG A N 1
ATOM 1540 C CA . ARG A 1 190 ? 10.024 0.507 -28.675 1.00 93.00 190 ARG A CA 1
ATOM 1541 C C . ARG A 1 190 ? 10.283 1.356 -29.916 1.00 93.00 190 ARG A C 1
ATOM 1543 O O . ARG A 1 190 ? 10.800 0.837 -30.897 1.00 93.00 190 ARG A O 1
ATOM 1550 N N . LEU A 1 191 ? 9.896 2.632 -29.897 1.00 92.75 191 LEU A N 1
ATOM 1551 C CA . LEU A 1 191 ? 10.197 3.562 -30.986 1.00 92.75 191 LEU A CA 1
ATOM 1552 C C . LEU A 1 191 ? 11.661 4.003 -30.969 1.00 92.75 191 LEU A C 1
ATOM 1554 O O . LEU A 1 191 ? 12.275 4.104 -32.027 1.00 92.75 191 LEU A O 1
ATOM 1558 N N . SER A 1 192 ? 12.209 4.282 -29.786 1.00 91.88 192 SER A N 1
ATOM 1559 C CA . SER A 1 192 ? 13.593 4.738 -29.634 1.00 91.88 192 SER A CA 1
ATOM 1560 C C . SER A 1 192 ? 14.618 3.619 -29.818 1.00 91.88 192 SER A C 1
ATOM 1562 O O . SER A 1 192 ? 15.712 3.891 -30.304 1.00 91.88 192 SER A O 1
ATOM 1564 N N . TYR A 1 193 ? 14.262 2.381 -29.466 1.00 92.00 193 TYR A N 1
ATOM 1565 C CA . TYR A 1 193 ? 15.152 1.217 -29.483 1.00 92.00 193 TYR A CA 1
ATOM 1566 C C . TYR A 1 193 ? 14.466 0.021 -30.168 1.00 92.00 193 TYR A C 1
ATOM 1568 O O . TYR A 1 193 ? 14.108 -0.951 -29.504 1.00 92.00 193 TYR A O 1
ATOM 1576 N N . PRO A 1 194 ? 14.224 0.088 -31.492 1.00 90.94 194 PRO A N 1
ATOM 1577 C CA . PRO A 1 194 ? 13.432 -0.916 -32.210 1.00 90.94 194 PRO A CA 1
ATOM 1578 C C . PRO A 1 194 ? 14.085 -2.303 -32.272 1.00 90.94 194 PRO A C 1
ATOM 1580 O O . PRO A 1 194 ? 13.370 -3.299 -32.387 1.00 90.94 194 PRO A O 1
ATOM 1583 N N . ASP A 1 195 ? 15.416 -2.365 -32.189 1.00 92.31 195 ASP A N 1
ATOM 1584 C CA . ASP A 1 195 ? 16.187 -3.612 -32.247 1.00 92.31 195 ASP A CA 1
ATOM 1585 C C . ASP A 1 195 ? 16.400 -4.247 -30.864 1.00 92.31 195 ASP A C 1
ATOM 1587 O O . ASP A 1 195 ? 16.830 -5.397 -30.764 1.00 92.31 195 ASP A O 1
ATOM 1591 N N . GLU A 1 196 ? 16.052 -3.525 -29.796 1.00 93.00 196 GLU A N 1
ATOM 1592 C CA . GLU A 1 196 ? 16.230 -3.987 -28.428 1.00 93.00 196 GLU A CA 1
ATOM 1593 C C . GLU A 1 196 ? 14.952 -4.597 -27.853 1.00 93.00 196 GLU A C 1
ATOM 1595 O O . GLU A 1 196 ? 13.818 -4.204 -28.154 1.00 93.00 196 GLU A O 1
ATOM 1600 N N . LYS A 1 197 ? 15.126 -5.560 -26.948 1.00 95.25 197 LYS A N 1
ATOM 1601 C CA . LYS A 1 197 ? 13.999 -6.095 -26.185 1.00 95.25 197 LYS A CA 1
ATOM 1602 C C . LYS A 1 197 ? 13.611 -5.104 -25.096 1.00 95.25 197 LYS A C 1
ATOM 1604 O O . LYS A 1 197 ? 14.455 -4.589 -24.376 1.00 95.25 197 LYS A O 1
ATOM 1609 N N . VAL A 1 198 ? 12.312 -4.893 -24.922 1.00 95.62 198 VAL A N 1
ATOM 1610 C CA . VAL A 1 198 ? 11.769 -4.167 -23.769 1.00 95.62 198 VAL A CA 1
ATOM 1611 C C . VAL A 1 198 ? 11.192 -5.187 -22.800 1.00 95.62 198 VAL A C 1
ATOM 1613 O O . VAL A 1 198 ? 10.444 -6.074 -23.218 1.00 95.62 198 VAL A O 1
ATOM 1616 N N . LEU A 1 199 ? 11.510 -5.071 -21.518 1.00 96.50 199 LEU A N 1
ATOM 1617 C CA . LEU A 1 199 ? 10.997 -5.937 -20.462 1.00 96.50 199 LEU A CA 1
ATOM 1618 C C . LEU A 1 199 ? 10.210 -5.130 -19.437 1.00 96.50 199 LEU A C 1
ATOM 1620 O O . LEU A 1 199 ? 10.387 -3.921 -19.283 1.00 96.50 199 LEU A O 1
ATOM 1624 N N . LEU A 1 200 ? 9.318 -5.826 -18.743 1.00 95.06 200 LEU A N 1
ATOM 1625 C CA . LEU A 1 200 ? 8.523 -5.290 -17.654 1.00 95.06 200 LEU A CA 1
ATOM 1626 C C . LEU A 1 200 ? 8.820 -6.080 -16.381 1.00 95.06 200 LEU A C 1
ATOM 1628 O O . LEU A 1 200 ? 8.918 -7.306 -16.414 1.00 95.06 200 LEU A O 1
ATOM 1632 N N . MET A 1 201 ? 8.918 -5.362 -15.269 1.00 94.12 201 MET A N 1
ATOM 1633 C CA . MET A 1 201 ? 8.947 -5.915 -13.920 1.00 94.12 201 MET A CA 1
ATOM 1634 C C . MET A 1 201 ? 7.763 -5.354 -13.139 1.00 94.12 201 MET A C 1
ATOM 1636 O O . MET A 1 201 ? 7.488 -4.153 -13.195 1.00 94.12 201 MET A O 1
ATOM 1640 N N . PHE A 1 202 ? 7.077 -6.219 -12.399 1.00 92.19 202 PHE A N 1
ATOM 1641 C CA . PHE A 1 202 ? 6.025 -5.851 -11.462 1.00 92.19 202 PHE A CA 1
ATOM 1642 C C . PHE A 1 202 ? 6.490 -6.115 -10.029 1.00 92.19 202 PHE A C 1
ATOM 1644 O O . PHE A 1 202 ? 7.130 -7.125 -9.759 1.00 92.19 202 PHE A O 1
ATOM 1651 N N . GLY A 1 203 ? 6.146 -5.227 -9.104 1.00 89.19 203 GLY A N 1
ATOM 1652 C CA . GLY A 1 203 ? 6.473 -5.332 -7.690 1.00 89.19 203 GLY A CA 1
ATOM 1653 C C . GLY A 1 203 ? 5.304 -4.957 -6.791 1.00 89.19 203 GLY A C 1
ATOM 1654 O O . GLY A 1 203 ? 4.511 -4.083 -7.136 1.00 89.19 203 GLY A O 1
ATOM 1655 N N . ASP A 1 204 ? 5.224 -5.593 -5.625 1.00 88.81 204 ASP A N 1
ATOM 1656 C CA . ASP A 1 204 ? 4.298 -5.253 -4.540 1.00 88.81 204 ASP A CA 1
ATOM 1657 C C . ASP A 1 204 ? 5.083 -4.995 -3.246 1.00 88.81 204 ASP A C 1
ATOM 1659 O O . ASP A 1 204 ? 5.819 -5.859 -2.755 1.00 88.81 204 ASP A O 1
ATOM 1663 N N . VAL A 1 205 ? 4.959 -3.797 -2.675 1.00 91.00 205 VAL A N 1
ATOM 1664 C CA . VAL A 1 205 ? 5.728 -3.465 -1.470 1.00 91.00 205 VAL A CA 1
ATOM 1665 C C . VAL A 1 205 ? 5.197 -4.225 -0.261 1.00 91.00 205 VAL A C 1
ATOM 1667 O O . VAL A 1 205 ? 4.039 -4.093 0.145 1.00 91.00 205 VAL A O 1
ATOM 1670 N N . SER A 1 206 ? 6.083 -4.998 0.369 1.00 89.69 206 SER A N 1
ATOM 1671 C CA . SER A 1 206 ? 5.738 -5.819 1.524 1.00 89.69 206 SER A CA 1
ATOM 1672 C C . SER A 1 206 ? 5.281 -4.943 2.687 1.00 89.69 206 SER A C 1
ATOM 1674 O O . SER A 1 206 ? 6.043 -4.141 3.228 1.00 89.69 206 SER A O 1
ATOM 1676 N N . GLY A 1 207 ? 4.011 -5.099 3.067 1.00 89.12 207 GLY A N 1
ATOM 1677 C CA . GLY A 1 207 ? 3.422 -4.340 4.163 1.00 89.12 207 GLY A CA 1
ATOM 1678 C C . GLY A 1 207 ? 3.386 -2.834 3.907 1.00 89.12 207 GLY A C 1
ATOM 1679 O O . GLY A 1 207 ? 3.486 -2.090 4.870 1.00 89.12 207 GLY A O 1
ATOM 1680 N N . ALA A 1 208 ? 3.240 -2.385 2.652 1.00 92.19 208 ALA A N 1
ATOM 1681 C CA . ALA A 1 208 ? 3.276 -0.976 2.232 1.00 92.19 208 ALA A CA 1
ATOM 1682 C C . ALA A 1 208 ? 2.729 0.028 3.267 1.00 92.19 208 ALA A C 1
ATOM 1684 O O . ALA A 1 208 ? 3.442 0.927 3.705 1.00 92.19 208 ALA A O 1
ATOM 1685 N N . PHE A 1 209 ? 1.487 -0.159 3.720 1.00 93.25 209 PHE A N 1
ATOM 1686 C CA . PHE A 1 209 ? 0.836 0.772 4.648 1.00 93.25 209 PHE A CA 1
ATOM 1687 C C . PHE A 1 209 ? 1.391 0.725 6.082 1.00 93.25 209 PHE A C 1
ATOM 1689 O O . PHE A 1 209 ? 1.344 1.732 6.783 1.00 93.25 209 PHE A O 1
ATOM 1696 N N . ARG A 1 210 ? 1.991 -0.397 6.502 1.00 92.19 210 ARG A N 1
ATOM 1697 C CA . ARG A 1 210 ? 2.626 -0.543 7.823 1.00 92.19 210 ARG A CA 1
ATOM 1698 C C . ARG A 1 210 ? 3.849 0.347 7.996 1.00 92.19 210 ARG A C 1
ATOM 1700 O O . ARG A 1 210 ? 4.174 0.736 9.108 1.00 92.19 210 ARG A O 1
ATOM 1707 N N . HIS A 1 211 ? 4.496 0.731 6.900 1.00 92.62 211 HIS A N 1
ATOM 1708 C CA . HIS A 1 211 ? 5.630 1.658 6.943 1.00 92.62 211 HIS A CA 1
ATOM 1709 C C . HIS A 1 211 ? 5.213 3.112 7.198 1.00 92.62 211 HIS A C 1
ATOM 1711 O O . HIS A 1 211 ? 6.069 3.982 7.312 1.00 92.62 211 HIS A O 1
ATOM 1717 N N . VAL A 1 212 ? 3.908 3.395 7.278 1.00 94.44 212 VAL A N 1
ATOM 1718 C CA . VAL A 1 212 ? 3.373 4.737 7.514 1.00 94.44 212 VAL A CA 1
ATOM 1719 C C . VAL A 1 212 ? 2.851 4.822 8.954 1.00 94.44 212 VAL A C 1
ATOM 1721 O O . VAL A 1 212 ? 1.719 4.398 9.206 1.00 94.44 212 VAL A O 1
ATOM 1724 N N . PRO A 1 213 ? 3.637 5.345 9.913 1.00 94.81 213 PRO A N 1
ATOM 1725 C CA . PRO A 1 213 ? 3.222 5.418 11.311 1.00 94.81 213 PRO A CA 1
ATOM 1726 C C . PRO A 1 213 ? 2.060 6.397 11.502 1.00 94.81 213 PRO A C 1
ATOM 1728 O O . PRO A 1 213 ? 1.922 7.373 10.762 1.00 94.81 213 PRO A O 1
ATOM 1731 N N . VAL A 1 214 ? 1.238 6.164 12.522 1.00 95.38 214 VAL A N 1
ATOM 1732 C CA . VAL A 1 214 ? 0.184 7.084 12.970 1.00 95.38 214 VAL A CA 1
ATOM 1733 C C . VAL A 1 214 ? 0.634 7.745 14.271 1.00 95.38 214 VAL A C 1
ATOM 1735 O O . VAL A 1 214 ? 1.236 7.103 15.129 1.00 95.38 214 VAL A O 1
ATOM 1738 N N . HIS A 1 215 ? 0.369 9.043 14.412 1.00 94.19 215 HIS A N 1
ATOM 1739 C CA . HIS A 1 215 ? 0.750 9.801 15.601 1.00 94.19 215 HIS A CA 1
ATOM 1740 C C . HIS A 1 215 ? 0.011 9.264 16.837 1.00 94.19 215 HIS A C 1
ATOM 1742 O O . HIS A 1 215 ? -1.186 8.986 16.779 1.00 94.19 215 HIS A O 1
ATOM 1748 N N . GLU A 1 216 ? 0.705 9.155 17.970 1.00 88.88 216 GLU A N 1
ATOM 1749 C CA . GLU A 1 216 ? 0.220 8.475 19.183 1.00 88.88 216 GLU A CA 1
ATOM 1750 C C . GLU A 1 216 ? -1.100 9.030 19.747 1.00 88.88 216 GLU A C 1
ATOM 1752 O O . GLU A 1 216 ? -1.953 8.278 20.202 1.00 88.88 216 GLU A O 1
ATOM 1757 N N . GLU A 1 217 ? -1.336 10.337 19.638 1.00 90.50 217 GLU A N 1
ATOM 1758 C CA . GLU A 1 217 ? -2.614 10.953 20.039 1.00 90.50 217 GLU A CA 1
AT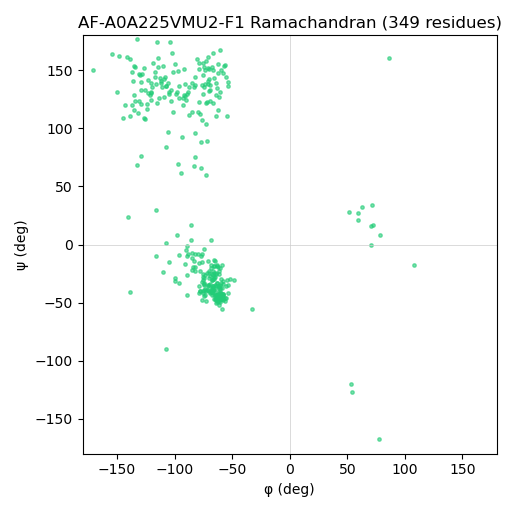OM 1759 C C . GLU A 1 217 ? -3.816 10.496 19.187 1.00 90.50 217 GLU A C 1
ATOM 1761 O O . GLU A 1 217 ? -4.968 10.710 19.561 1.00 90.50 217 GLU A O 1
ATOM 1766 N N . TYR A 1 218 ? -3.570 9.857 18.039 1.00 93.25 218 TYR A N 1
ATOM 1767 C CA . TYR A 1 218 ? -4.591 9.496 17.056 1.00 93.25 218 TYR A CA 1
ATOM 1768 C C . TYR A 1 218 ? -4.755 7.980 16.874 1.00 93.25 218 TYR A C 1
ATOM 1770 O O . TYR A 1 218 ? -5.730 7.558 16.249 1.00 93.25 218 TYR A O 1
ATOM 1778 N N . VAL A 1 219 ? -3.865 7.144 17.428 1.00 93.12 219 VAL A N 1
ATOM 1779 C CA . VAL A 1 219 ? -3.904 5.680 17.215 1.00 93.12 219 VAL A CA 1
ATOM 1780 C C . VAL A 1 219 ? -5.116 5.001 17.858 1.00 93.12 219 VAL A C 1
ATOM 1782 O O . VAL A 1 219 ? -5.572 3.972 17.370 1.00 93.12 219 VAL A O 1
ATOM 1785 N N . LEU A 1 220 ? -5.703 5.584 18.911 1.00 92.56 220 LEU A N 1
ATOM 1786 C CA . LEU A 1 220 ? -6.800 4.962 19.675 1.00 92.56 220 LEU A CA 1
ATOM 1787 C C . LEU A 1 220 ? -8.078 4.721 18.861 1.00 92.56 220 LEU A C 1
ATOM 1789 O O . LEU A 1 220 ? -8.931 3.924 19.260 1.00 92.56 220 LEU A O 1
ATOM 1793 N N . ILE A 1 221 ? -8.231 5.405 17.726 1.00 94.44 221 ILE A N 1
ATOM 1794 C CA . ILE A 1 221 ? -9.358 5.165 16.828 1.00 94.44 221 ILE A CA 1
ATOM 1795 C C . ILE A 1 221 ? -9.126 3.959 15.901 1.00 94.44 221 ILE A C 1
ATOM 1797 O O . ILE A 1 221 ? -10.077 3.360 15.398 1.00 94.44 221 ILE A O 1
ATOM 1801 N N . PHE A 1 222 ? -7.860 3.606 15.673 1.00 96.06 222 PHE A N 1
ATOM 1802 C CA . PHE A 1 222 ? -7.425 2.508 14.824 1.00 96.06 222 PHE A CA 1
ATOM 1803 C C . PHE A 1 222 ? -7.158 1.288 15.691 1.00 96.06 222 PHE A C 1
ATOM 1805 O O . PHE A 1 222 ? -6.023 0.880 15.909 1.00 96.06 222 PHE A O 1
ATOM 1812 N N . SER A 1 223 ? -8.216 0.712 16.245 1.00 95.38 223 SER A N 1
ATOM 1813 C CA . SER A 1 223 ? -8.065 -0.433 17.130 1.00 95.38 223 SER A CA 1
ATOM 1814 C C . SER A 1 223 ? -9.173 -1.454 16.922 1.00 95.38 223 SER A C 1
ATOM 1816 O O . SER A 1 223 ? -10.213 -1.170 16.320 1.00 95.38 223 SER A O 1
ATOM 1818 N N . PHE A 1 224 ? -8.930 -2.676 17.374 1.00 95.38 224 PHE A N 1
ATOM 1819 C CA . PHE A 1 224 ? -9.860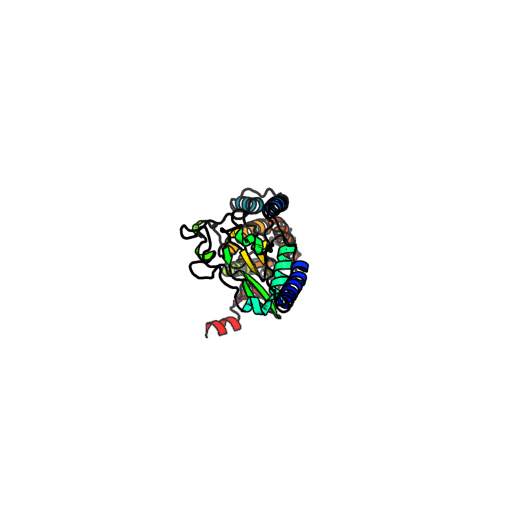 -3.785 17.239 1.00 95.38 224 PHE A CA 1
ATOM 1820 C C . PHE A 1 224 ? -9.727 -4.753 18.414 1.00 95.38 224 PHE A C 1
ATOM 1822 O O . PHE A 1 224 ? -8.742 -4.751 19.153 1.00 95.38 224 PHE A O 1
ATOM 1829 N N . MET A 1 225 ? -10.747 -5.590 18.589 1.00 93.12 225 MET A N 1
ATOM 1830 C CA . MET A 1 225 ? -10.793 -6.579 19.662 1.00 93.12 225 MET A CA 1
ATOM 1831 C C . MET A 1 225 ? -10.580 -7.981 19.115 1.00 93.12 225 MET A C 1
ATOM 1833 O O . MET A 1 225 ? -11.204 -8.383 18.135 1.00 93.12 225 MET A O 1
ATOM 1837 N N . LEU A 1 226 ? -9.758 -8.755 19.810 1.00 89.50 226 LEU A N 1
ATOM 1838 C CA . LEU A 1 226 ? -9.707 -10.208 19.730 1.00 89.50 226 LEU A CA 1
ATOM 1839 C C . LEU A 1 226 ? -10.122 -10.796 21.083 1.00 89.50 226 LEU A C 1
ATOM 1841 O O . LEU A 1 226 ? -10.370 -10.070 22.044 1.00 89.50 226 LEU A O 1
ATOM 1845 N N . THR A 1 227 ? -10.248 -12.120 21.167 1.00 83.38 227 THR A N 1
ATOM 1846 C CA . THR A 1 227 ? -10.664 -12.796 22.404 1.00 83.38 227 THR A CA 1
ATOM 1847 C C . THR A 1 227 ? -9.768 -12.398 23.582 1.00 83.38 227 THR A C 1
ATOM 1849 O O . THR A 1 227 ? -8.611 -12.808 23.624 1.00 83.38 227 THR A O 1
ATOM 1852 N N . ALA A 1 228 ? -10.332 -11.642 24.533 1.00 82.94 228 ALA A N 1
ATOM 1853 C CA . ALA A 1 228 ? -9.665 -11.122 25.731 1.00 82.94 228 ALA A CA 1
ATOM 1854 C C . ALA A 1 228 ? -8.445 -10.221 25.458 1.00 82.94 228 ALA A C 1
ATOM 1856 O O . ALA A 1 228 ? -7.492 -10.183 26.235 1.00 82.94 228 ALA A O 1
ATOM 1857 N N . THR A 1 229 ? -8.405 -9.548 24.307 1.00 90.38 229 THR A N 1
ATOM 1858 C CA . THR A 1 229 ? -7.255 -8.725 23.928 1.00 90.38 229 THR A CA 1
ATOM 1859 C C . THR A 1 229 ? -7.686 -7.555 23.061 1.00 90.38 229 THR A C 1
ATOM 1861 O O . THR A 1 229 ? -8.386 -7.725 22.063 1.00 90.38 229 THR A O 1
ATOM 1864 N N . TRP A 1 230 ? -7.222 -6.372 23.427 1.00 92.56 230 TRP A N 1
ATOM 1865 C CA . TRP A 1 230 ? -7.364 -5.147 22.663 1.00 92.56 230 TRP A CA 1
ATOM 1866 C C . TRP A 1 230 ? -6.084 -4.893 21.866 1.00 92.56 230 TRP A C 1
ATOM 1868 O O . TRP A 1 230 ? -4.982 -4.993 22.402 1.00 92.56 230 TRP A O 1
ATOM 1878 N N . VAL A 1 231 ? -6.217 -4.605 20.573 1.00 94.44 231 VAL A N 1
ATOM 1879 C CA . VAL A 1 231 ? -5.080 -4.353 19.685 1.00 94.44 231 VAL A CA 1
ATOM 1880 C C . VAL A 1 231 ? -5.202 -2.970 19.071 1.00 94.44 231 VAL A C 1
ATOM 1882 O O . VAL A 1 231 ? -6.236 -2.651 18.485 1.00 94.44 231 VAL A O 1
ATOM 1885 N N . ILE A 1 232 ? -4.137 -2.180 19.173 1.00 94.50 232 ILE A N 1
ATOM 1886 C CA . ILE A 1 232 ? -4.016 -0.852 18.571 1.00 94.50 232 ILE A CA 1
ATOM 1887 C C . ILE A 1 232 ? -3.094 -0.938 17.358 1.00 94.50 232 ILE A C 1
ATOM 1889 O O . ILE A 1 232 ? -1.984 -1.466 17.450 1.00 94.50 232 ILE A O 1
ATOM 1893 N N . ASP A 1 233 ? -3.566 -0.402 16.238 1.00 94.81 233 ASP A N 1
ATOM 1894 C CA . ASP A 1 233 ? -2.804 -0.193 15.015 1.00 94.81 233 ASP A CA 1
ATOM 1895 C C . ASP A 1 233 ? -1.951 1.070 15.148 1.00 94.81 233 ASP A C 1
ATOM 1897 O O . ASP A 1 233 ? -2.477 2.175 15.284 1.00 94.81 233 ASP A O 1
ATOM 1901 N N . LEU A 1 234 ? -0.629 0.903 15.156 1.00 95.56 234 LEU A N 1
ATOM 1902 C CA . LEU A 1 234 ? 0.323 2.007 15.312 1.00 95.56 234 LEU A CA 1
ATOM 1903 C C . LEU A 1 234 ? 0.726 2.612 13.959 1.00 95.56 234 LEU A C 1
ATOM 1905 O O . LEU A 1 234 ? 1.446 3.610 13.903 1.00 95.56 234 LEU A O 1
ATOM 1909 N N . SER A 1 235 ? 0.260 2.021 12.861 1.00 94.44 235 SER A N 1
ATOM 1910 C CA . SER A 1 235 ? 0.503 2.468 11.496 1.00 94.44 235 SER A CA 1
ATOM 1911 C C . SER A 1 235 ? -0.789 2.506 10.686 1.00 94.44 235 SER A C 1
ATOM 1913 O O . SER A 1 235 ? -1.884 2.193 11.160 1.00 94.44 235 SER A O 1
ATOM 1915 N N . CYS A 1 236 ? -0.694 2.963 9.441 1.00 94.31 236 CYS A N 1
ATOM 1916 C CA . CYS A 1 236 ? -1.828 2.957 8.536 1.00 94.31 236 CYS A CA 1
ATOM 1917 C C . CYS A 1 236 ? -2.257 1.509 8.258 1.00 94.31 236 CYS A C 1
ATOM 1919 O O . CYS A 1 236 ? -1.577 0.747 7.572 1.00 94.31 236 CYS A O 1
ATOM 1921 N N . GLY A 1 237 ? -3.420 1.123 8.776 1.00 89.44 237 GLY A N 1
ATOM 1922 C CA . GLY A 1 237 ? -3.958 -0.218 8.580 1.00 89.44 237 GLY A CA 1
ATOM 1923 C C . GLY A 1 237 ? -4.606 -0.427 7.211 1.00 89.44 237 GLY A C 1
ATOM 1924 O O . GLY A 1 237 ? -5.121 0.502 6.577 1.00 89.44 237 GLY A O 1
ATOM 1925 N N . PHE A 1 238 ? -4.665 -1.683 6.765 1.00 87.75 238 PHE A N 1
ATOM 1926 C CA . PHE A 1 238 ? -5.553 -2.067 5.666 1.00 87.75 238 PHE A CA 1
ATOM 1927 C C . PHE A 1 238 ? -7.010 -1.788 6.050 1.00 87.75 238 PHE A C 1
ATOM 1929 O O . PHE A 1 238 ? -7.458 -2.201 7.116 1.00 87.75 238 PHE A O 1
ATOM 1936 N N . GLY A 1 239 ? -7.738 -1.117 5.154 1.00 91.56 239 GLY A N 1
ATOM 1937 C CA . GLY A 1 239 ? -9.149 -0.764 5.324 1.00 91.56 239 GLY A CA 1
ATOM 1938 C C . GLY A 1 239 ? -9.399 0.720 5.591 1.00 91.56 239 GLY A C 1
ATOM 1939 O O . GLY A 1 239 ? -10.524 1.171 5.386 1.00 91.56 239 GLY A O 1
ATOM 1940 N N . TRP A 1 240 ? -8.388 1.497 6.001 1.00 96.00 240 TRP A N 1
ATOM 1941 C CA . TRP A 1 240 ? -8.567 2.927 6.256 1.00 96.00 240 TRP A CA 1
ATOM 1942 C C . TRP A 1 240 ? -8.464 3.702 4.944 1.00 96.00 240 TRP A C 1
ATOM 1944 O O . TRP A 1 240 ? -7.575 3.454 4.127 1.00 96.00 240 TRP A O 1
ATOM 1954 N N . CYS A 1 241 ? -9.370 4.654 4.720 1.00 94.50 241 CYS A N 1
ATOM 1955 C CA . CYS A 1 241 ? -9.426 5.398 3.465 1.00 94.50 241 CYS A CA 1
ATOM 1956 C C . CYS A 1 241 ? -8.223 6.329 3.250 1.00 94.50 241 CYS A C 1
ATOM 1958 O O . CYS A 1 241 ? -7.978 6.729 2.115 1.00 94.50 241 CYS A O 1
ATOM 1960 N N . GLY A 1 242 ? -7.473 6.659 4.307 1.00 94.44 242 GLY A N 1
ATOM 1961 C CA . GLY A 1 242 ? -6.244 7.450 4.217 1.00 94.44 242 GLY A CA 1
ATOM 1962 C C . GLY A 1 242 ? -4.985 6.639 3.894 1.00 94.44 242 GLY A C 1
ATOM 1963 O O . GLY A 1 242 ? -4.039 7.211 3.359 1.00 94.44 242 GLY A O 1
ATOM 1964 N N . SER A 1 243 ? -4.957 5.322 4.141 1.00 94.56 243 SER A N 1
ATOM 1965 C CA . SER A 1 243 ? -3.713 4.528 4.099 1.00 94.56 243 SER A CA 1
ATOM 1966 C C . SER A 1 243 ? -2.982 4.629 2.764 1.00 94.56 243 SER A C 1
ATOM 1968 O O . SER A 1 243 ? -1.792 4.933 2.717 1.00 94.56 243 SER A O 1
ATOM 1970 N N . THR A 1 244 ? -3.712 4.452 1.664 1.00 91.44 244 THR A N 1
ATOM 1971 C CA . THR A 1 244 ? -3.144 4.533 0.313 1.00 91.44 244 THR A CA 1
ATOM 1972 C C . THR A 1 244 ? -2.631 5.934 -0.014 1.00 91.44 244 THR A C 1
ATOM 1974 O O . THR A 1 244 ? -1.640 6.090 -0.724 1.00 91.44 244 THR A O 1
ATOM 1977 N N . VAL A 1 245 ? -3.311 6.959 0.499 1.00 91.69 245 VAL A N 1
ATOM 1978 C CA . VAL A 1 245 ? -3.000 8.358 0.217 1.00 91.69 245 VAL A CA 1
ATOM 1979 C C . VAL A 1 245 ? -1.717 8.764 0.935 1.00 91.69 245 VAL A C 1
ATOM 1981 O O . VAL A 1 245 ? -0.793 9.257 0.294 1.00 91.69 245 VAL A O 1
ATOM 1984 N N . PHE A 1 246 ? -1.598 8.463 2.227 1.00 92.88 246 PHE A N 1
ATOM 1985 C CA . PHE A 1 246 ? -0.378 8.754 2.980 1.00 92.88 246 PHE A CA 1
ATOM 1986 C C . PHE A 1 246 ? 0.816 7.901 2.531 1.00 92.88 246 PHE A C 1
ATOM 1988 O O . PHE A 1 246 ? 1.919 8.430 2.421 1.00 92.88 246 PHE A O 1
ATOM 1995 N N . TYR A 1 247 ? 0.612 6.628 2.176 1.00 93.38 247 TYR A N 1
ATOM 1996 C CA . TYR A 1 247 ? 1.678 5.795 1.603 1.00 93.38 247 TYR A CA 1
ATOM 1997 C C . TYR A 1 247 ? 2.217 6.343 0.275 1.00 93.38 247 TYR A C 1
ATOM 1999 O O . TYR A 1 247 ? 3.417 6.280 0.013 1.00 93.38 247 TYR A O 1
ATOM 2007 N N . SER A 1 248 ? 1.355 6.927 -0.559 1.00 91.06 248 SER A N 1
ATOM 2008 C CA . SER A 1 248 ? 1.786 7.448 -1.860 1.00 91.06 248 SER A CA 1
ATOM 2009 C C . SER A 1 248 ? 2.810 8.593 -1.767 1.00 91.06 248 SER A C 1
ATOM 2011 O O . SER A 1 248 ? 3.526 8.842 -2.737 1.00 91.06 248 SER A O 1
ATOM 2013 N N . LEU A 1 249 ? 2.938 9.247 -0.604 1.00 90.25 249 LEU A N 1
ATOM 2014 C CA . LEU A 1 249 ? 4.008 10.210 -0.333 1.00 90.25 249 LEU A CA 1
ATOM 2015 C C . LEU A 1 249 ? 5.371 9.527 -0.351 1.00 90.25 249 LEU A C 1
ATOM 2017 O O . LEU A 1 249 ? 6.261 9.957 -1.077 1.00 90.25 249 LEU A O 1
ATOM 2021 N N . ALA A 1 250 ? 5.504 8.419 0.379 1.00 91.00 250 ALA A N 1
ATOM 2022 C CA . ALA A 1 250 ? 6.709 7.604 0.343 1.00 91.00 250 ALA A CA 1
ATOM 2023 C C . ALA A 1 250 ? 6.979 7.098 -1.074 1.00 91.00 250 ALA A C 1
ATOM 2025 O O . ALA A 1 250 ? 8.107 7.186 -1.554 1.00 91.00 250 ALA A O 1
ATOM 2026 N N . ALA A 1 251 ? 5.919 6.648 -1.759 1.00 90.50 251 ALA A N 1
ATOM 2027 C CA . ALA A 1 251 ? 6.001 6.204 -3.143 1.00 90.50 251 ALA A CA 1
ATOM 2028 C C . ALA A 1 251 ? 6.539 7.268 -4.090 1.00 90.50 251 ALA A C 1
ATOM 2030 O O . ALA A 1 251 ? 7.410 6.980 -4.901 1.00 90.50 251 ALA A O 1
ATOM 2031 N N . THR A 1 252 ? 6.085 8.507 -3.936 1.00 88.50 252 THR A N 1
ATOM 2032 C CA . THR A 1 252 ? 6.613 9.641 -4.696 1.00 88.50 252 THR A CA 1
ATOM 2033 C C . THR A 1 252 ? 8.104 9.825 -4.420 1.00 88.50 252 THR A C 1
ATOM 2035 O O . THR A 1 252 ? 8.899 9.860 -5.351 1.00 88.50 252 THR A O 1
ATOM 2038 N N . VAL A 1 253 ? 8.502 9.844 -3.146 1.00 89.06 253 VAL A N 1
ATOM 2039 C CA . VAL A 1 253 ? 9.885 10.134 -2.750 1.00 89.06 253 VAL A CA 1
ATOM 2040 C C . VAL A 1 253 ? 10.875 9.066 -3.228 1.00 89.06 253 VAL A C 1
ATOM 2042 O O . VAL A 1 253 ? 11.917 9.415 -3.783 1.00 89.06 253 VA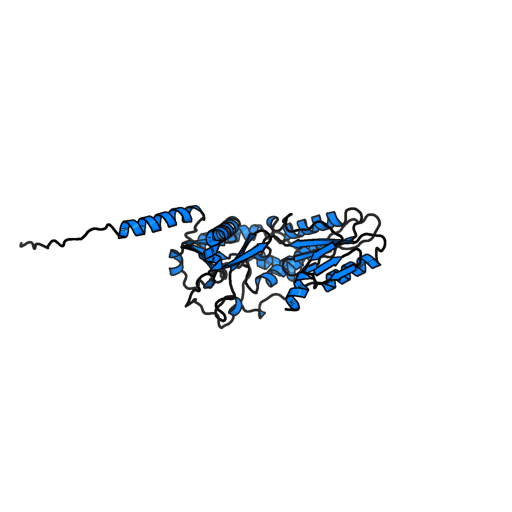L A O 1
ATOM 2045 N N . PHE A 1 254 ? 10.595 7.768 -3.048 1.00 89.88 254 PHE A N 1
ATOM 2046 C CA . PHE A 1 254 ? 11.537 6.750 -3.538 1.00 89.88 254 PHE A CA 1
ATOM 2047 C C . PHE A 1 254 ? 11.497 6.605 -5.063 1.00 89.88 254 PHE A C 1
ATOM 2049 O O . PHE A 1 254 ? 12.517 6.238 -5.643 1.00 89.88 254 PHE A O 1
ATOM 2056 N N . HIS A 1 255 ? 10.381 6.932 -5.731 1.00 89.62 255 HIS A N 1
ATOM 2057 C CA . HIS A 1 255 ? 10.374 7.024 -7.193 1.00 89.62 255 HIS A CA 1
ATOM 2058 C C . HIS A 1 255 ? 11.216 8.189 -7.699 1.00 89.62 255 HIS A C 1
ATOM 2060 O O . HIS A 1 255 ? 11.918 8.015 -8.687 1.00 89.62 255 HIS A O 1
ATOM 2066 N N . ASP A 1 256 ? 11.221 9.333 -7.016 1.00 88.00 256 ASP A N 1
ATOM 2067 C CA . ASP A 1 256 ? 12.100 10.446 -7.378 1.00 88.00 256 ASP A CA 1
ATOM 2068 C C . ASP A 1 256 ? 13.578 10.034 -7.278 1.00 88.00 256 ASP A C 1
ATOM 2070 O O . ASP A 1 256 ? 14.355 10.323 -8.186 1.00 88.00 256 ASP A O 1
ATOM 2074 N N . ILE A 1 257 ? 13.961 9.298 -6.225 1.00 88.56 257 ILE A N 1
ATOM 2075 C CA . ILE A 1 257 ? 15.312 8.719 -6.091 1.00 88.56 257 ILE A CA 1
ATOM 2076 C C . ILE A 1 257 ? 15.595 7.727 -7.227 1.00 88.56 257 ILE A C 1
ATOM 2078 O O . ILE A 1 257 ? 16.667 7.765 -7.828 1.00 88.56 257 ILE A O 1
ATOM 2082 N N . TYR A 1 258 ? 14.633 6.853 -7.529 1.00 91.12 258 TYR A N 1
ATOM 2083 C CA . TYR A 1 258 ? 14.749 5.844 -8.579 1.00 91.12 258 TYR A CA 1
ATOM 2084 C C . TYR A 1 258 ? 14.926 6.460 -9.975 1.00 91.12 258 TYR A C 1
ATOM 2086 O O . TYR A 1 258 ? 15.808 6.045 -10.721 1.00 91.12 258 TYR A O 1
ATOM 2094 N N . GLU A 1 259 ? 14.131 7.471 -10.329 1.00 90.44 259 GLU A N 1
ATOM 2095 C CA . GLU A 1 259 ? 14.165 8.122 -11.646 1.00 90.44 259 GLU A CA 1
ATOM 2096 C C . GLU A 1 259 ? 15.380 9.053 -11.811 1.00 90.44 259 GLU A C 1
ATOM 2098 O O . GLU A 1 259 ? 15.850 9.271 -12.929 1.00 90.44 259 GLU A O 1
ATOM 2103 N N . GLN A 1 260 ? 15.928 9.574 -10.708 1.00 87.56 260 GLN A N 1
ATOM 2104 C CA . GLN A 1 260 ? 17.149 10.390 -10.707 1.00 87.56 260 GLN A CA 1
ATOM 2105 C C . GLN A 1 260 ? 18.440 9.566 -10.669 1.00 87.56 260 GLN A C 1
ATOM 2107 O O . GLN A 1 260 ? 19.526 10.139 -10.791 1.00 87.56 260 GLN A O 1
ATOM 2112 N N . ALA A 1 261 ? 18.353 8.246 -10.499 1.00 85.69 261 ALA A N 1
ATOM 2113 C CA . ALA A 1 261 ? 19.531 7.400 -10.439 1.00 85.69 261 ALA A CA 1
ATOM 2114 C C . ALA A 1 261 ? 20.328 7.467 -11.747 1.00 85.69 261 ALA A C 1
ATOM 2116 O O . ALA A 1 261 ? 19.805 7.245 -12.842 1.00 85.69 261 ALA A O 1
ATOM 2117 N N . ALA A 1 262 ? 21.619 7.767 -11.620 1.00 79.62 262 ALA A N 1
ATOM 2118 C CA . ALA A 1 262 ? 22.546 7.714 -12.735 1.00 79.62 262 ALA A CA 1
ATOM 2119 C C . ALA A 1 262 ? 22.878 6.247 -13.027 1.00 79.62 262 ALA A C 1
ATOM 2121 O O . ALA A 1 262 ? 23.603 5.609 -12.264 1.00 79.62 262 ALA A O 1
ATOM 2122 N N . ILE A 1 263 ? 22.346 5.723 -14.129 1.00 78.19 263 ILE A N 1
ATOM 2123 C CA . ILE A 1 263 ? 22.758 4.431 -14.673 1.00 78.19 263 ILE A CA 1
ATOM 2124 C C . ILE A 1 263 ? 23.787 4.697 -15.762 1.00 78.19 263 ILE A C 1
ATOM 2126 O O . ILE A 1 263 ? 23.558 5.506 -16.662 1.00 78.19 263 ILE A O 1
ATOM 2130 N N . ALA A 1 264 ? 24.946 4.058 -15.632 1.00 69.06 264 ALA A N 1
ATOM 2131 C CA . ALA A 1 264 ? 25.956 4.083 -16.671 1.00 69.06 264 ALA A CA 1
ATOM 2132 C C . ALA A 1 264 ? 25.470 3.201 -17.823 1.00 69.06 264 ALA A C 1
ATOM 2134 O O . ALA A 1 264 ? 25.519 1.980 -17.724 1.00 69.06 264 ALA A O 1
ATOM 2135 N N . ASP A 1 265 ? 24.995 3.821 -18.898 1.00 67.12 265 ASP A N 1
ATOM 2136 C CA . ASP A 1 265 ? 24.748 3.105 -20.142 1.00 67.12 265 ASP A CA 1
ATOM 2137 C C . ASP A 1 265 ? 26.047 3.104 -20.977 1.00 67.12 265 ASP A C 1
ATOM 2139 O O . ASP A 1 265 ? 26.746 4.118 -21.067 1.00 67.12 265 ASP A O 1
ATOM 2143 N N . ASP A 1 266 ? 26.409 1.960 -21.555 1.00 65.25 266 ASP A N 1
ATOM 2144 C CA . ASP A 1 266 ? 27.690 1.755 -22.245 1.00 65.25 266 ASP A CA 1
ATOM 2145 C C . ASP A 1 266 ? 27.760 2.440 -23.625 1.00 65.25 266 ASP A C 1
ATOM 2147 O O . ASP A 1 266 ? 28.765 3.065 -23.967 1.00 65.25 266 ASP A O 1
ATOM 2151 N N . VAL A 1 267 ? 26.693 2.316 -24.419 1.00 61.59 267 VAL A N 1
ATOM 2152 C CA . VAL A 1 267 ? 26.640 2.659 -25.848 1.00 61.59 267 VAL A CA 1
ATOM 2153 C C . VAL A 1 267 ? 25.331 3.364 -26.205 1.00 61.59 267 VAL A C 1
ATOM 2155 O O . VAL A 1 267 ? 25.337 4.324 -26.976 1.00 61.59 267 VAL A O 1
ATOM 2158 N N . LEU A 1 268 ? 24.204 2.914 -25.651 1.00 65.75 268 LEU A N 1
ATOM 2159 C CA . LEU A 1 268 ? 22.893 3.510 -25.898 1.00 65.75 268 LEU A CA 1
ATOM 2160 C C . LEU A 1 268 ? 22.599 4.571 -24.835 1.00 65.75 268 LEU A C 1
ATOM 2162 O O . LEU A 1 268 ? 22.673 4.286 -23.652 1.00 65.75 268 LEU A O 1
ATOM 2166 N N . SER A 1 269 ? 22.213 5.790 -25.217 1.00 76.06 269 SER A N 1
ATOM 2167 C CA . SER A 1 269 ? 21.733 6.793 -24.250 1.00 76.06 269 SER A CA 1
ATOM 2168 C C . SER A 1 269 ? 20.291 6.476 -23.832 1.00 76.06 269 SER A C 1
ATOM 2170 O O . SER A 1 269 ? 19.360 7.213 -24.152 1.00 76.06 269 SER A O 1
ATOM 2172 N N . LEU A 1 270 ? 20.104 5.345 -23.140 1.00 79.75 270 LEU A N 1
ATOM 2173 C CA . LEU A 1 270 ? 18.800 4.792 -22.742 1.00 79.75 270 LEU A CA 1
ATOM 2174 C C . LEU A 1 270 ? 18.039 5.737 -21.804 1.00 79.75 270 LEU A C 1
ATOM 2176 O O . LEU A 1 270 ? 16.809 5.680 -21.695 1.00 79.75 270 LEU A O 1
ATOM 2180 N N . GLY A 1 271 ? 18.773 6.663 -21.190 1.00 82.50 271 GLY A N 1
ATOM 2181 C CA . GLY A 1 271 ? 18.242 7.768 -20.419 1.00 82.50 271 GLY A CA 1
ATOM 2182 C C . GLY A 1 271 ? 17.784 7.316 -19.041 1.00 82.50 271 GLY A C 1
ATOM 2183 O O . GLY A 1 271 ? 18.064 6.206 -18.583 1.00 82.50 271 GLY A O 1
ATOM 2184 N N . GLN A 1 272 ? 17.057 8.200 -18.366 1.00 87.38 272 GLN A N 1
ATOM 2185 C CA . GLN A 1 272 ? 16.594 7.951 -17.006 1.00 87.38 272 GLN A CA 1
ATOM 2186 C C . GLN A 1 272 ? 15.650 6.748 -16.928 1.00 87.38 272 GLN A C 1
ATOM 2188 O O . GLN A 1 272 ? 14.858 6.469 -17.842 1.00 87.38 272 GLN A O 1
ATOM 2193 N N . LEU A 1 273 ? 15.730 6.062 -15.792 1.00 91.00 273 LEU A N 1
ATOM 2194 C CA . LEU A 1 273 ? 14.736 5.085 -15.387 1.00 91.00 273 LEU A CA 1
ATOM 2195 C C . LEU A 1 273 ? 13.366 5.742 -15.261 1.00 91.00 273 LEU A C 1
ATOM 2197 O O . LEU A 1 273 ? 13.263 6.922 -14.921 1.00 91.00 273 LEU A O 1
ATOM 2201 N N . ARG A 1 274 ? 12.303 4.973 -15.506 1.00 88.31 274 ARG A N 1
ATOM 2202 C CA . ARG A 1 274 ? 10.937 5.431 -15.227 1.00 88.31 274 ARG A CA 1
ATOM 2203 C C . ARG A 1 274 ? 10.129 4.367 -14.524 1.00 88.31 274 ARG A C 1
ATOM 2205 O O . ARG A 1 274 ? 9.958 3.258 -15.025 1.00 88.31 274 ARG A O 1
ATOM 2212 N N . GLY A 1 275 ? 9.612 4.741 -13.360 1.00 86.31 275 GLY A N 1
ATOM 2213 C CA . GLY A 1 275 ? 8.823 3.856 -12.527 1.00 86.31 275 GLY A CA 1
ATOM 2214 C C . GLY A 1 275 ? 7.371 4.309 -12.472 1.00 86.31 275 GLY A C 1
ATOM 2215 O O . GLY A 1 275 ? 7.062 5.498 -12.349 1.00 86.31 275 GLY A O 1
ATOM 2216 N N . ASN A 1 276 ? 6.463 3.347 -12.526 1.00 89.12 276 ASN A N 1
ATOM 2217 C CA . ASN A 1 276 ? 5.034 3.572 -12.426 1.00 89.12 276 ASN A CA 1
ATOM 2218 C C . ASN A 1 276 ? 4.512 3.051 -11.089 1.00 89.12 276 ASN A C 1
ATOM 2220 O O . ASN A 1 276 ? 4.700 1.883 -10.766 1.00 89.12 276 ASN A O 1
ATOM 2224 N N . VAL A 1 277 ? 3.808 3.914 -10.355 1.00 87.19 277 VAL A N 1
ATOM 2225 C CA . VAL A 1 277 ? 3.172 3.581 -9.074 1.00 87.19 277 VAL A CA 1
ATOM 2226 C C . VAL A 1 277 ? 1.666 3.589 -9.219 1.00 87.19 277 VAL A C 1
ATOM 2228 O O . VAL A 1 277 ? 1.075 4.546 -9.735 1.00 87.19 277 VAL A O 1
ATOM 2231 N N . TRP A 1 278 ? 1.046 2.561 -8.655 1.00 87.44 278 TRP A N 1
ATOM 2232 C CA . TRP A 1 278 ? -0.379 2.528 -8.391 1.00 87.44 278 TRP A CA 1
ATOM 2233 C C . TRP A 1 278 ? -0.637 1.905 -7.020 1.00 87.44 278 TRP A C 1
ATOM 2235 O O . TRP A 1 278 ? -0.469 0.702 -6.847 1.00 87.44 278 TRP A O 1
ATOM 2245 N N . CYS A 1 279 ? -1.084 2.709 -6.054 1.00 86.88 279 CYS A N 1
ATOM 2246 C CA . CYS A 1 279 ? -1.191 2.282 -4.655 1.00 86.88 279 CYS A CA 1
ATOM 2247 C C . CYS A 1 279 ? 0.151 1.708 -4.152 1.00 86.88 279 CYS A C 1
ATOM 2249 O O . CYS A 1 279 ? 1.141 2.427 -4.173 1.00 86.88 279 CYS A O 1
ATOM 2251 N N . ASP A 1 280 ? 0.170 0.445 -3.728 1.00 87.69 280 ASP A N 1
ATOM 2252 C CA . ASP A 1 280 ? 1.310 -0.367 -3.280 1.00 87.69 280 ASP A CA 1
ATOM 2253 C C . ASP A 1 280 ? 2.027 -1.128 -4.412 1.00 87.69 280 ASP A C 1
ATOM 2255 O O . ASP A 1 280 ? 3.098 -1.695 -4.193 1.00 87.69 280 ASP A O 1
ATOM 2259 N N . ALA A 1 281 ? 1.467 -1.110 -5.625 1.00 89.19 281 ALA A N 1
ATOM 2260 C CA . ALA A 1 281 ? 2.005 -1.794 -6.792 1.00 89.19 281 ALA A CA 1
ATOM 2261 C C . ALA A 1 281 ? 2.957 -0.903 -7.594 1.00 89.19 281 ALA A C 1
ATOM 2263 O O . ALA A 1 281 ? 2.697 0.290 -7.801 1.00 89.19 281 ALA A O 1
ATOM 2264 N N . HIS A 1 282 ? 4.069 -1.473 -8.049 1.00 89.31 282 HIS A N 1
ATOM 2265 C CA . HIS A 1 282 ? 5.141 -0.773 -8.758 1.00 89.31 282 HIS A CA 1
ATOM 2266 C C . HIS A 1 282 ? 5.473 -1.501 -10.048 1.00 89.31 282 HIS A C 1
ATOM 2268 O O . HIS A 1 282 ? 5.476 -2.728 -10.105 1.00 89.31 282 HIS A O 1
ATOM 2274 N N . ILE A 1 283 ? 5.714 -0.742 -11.108 1.00 91.81 283 ILE A N 1
ATOM 2275 C CA . ILE A 1 283 ? 5.979 -1.284 -12.435 1.00 91.81 283 ILE A CA 1
ATOM 2276 C C . ILE A 1 283 ? 7.156 -0.536 -13.019 1.00 91.81 283 ILE A C 1
ATOM 2278 O O . ILE A 1 283 ? 7.139 0.693 -13.091 1.00 91.81 283 ILE A O 1
ATOM 2282 N N . CYS A 1 284 ? 8.135 -1.284 -13.495 1.00 93.06 284 CYS A N 1
ATOM 2283 C CA . CYS A 1 284 ? 9.258 -0.747 -14.242 1.00 93.06 284 CYS A CA 1
ATOM 2284 C C . CYS A 1 284 ? 9.206 -1.319 -15.655 1.00 93.06 284 CYS A C 1
ATOM 2286 O O . CYS A 1 284 ? 8.898 -2.497 -15.841 1.00 93.06 284 CYS A O 1
ATOM 2288 N N . VAL A 1 285 ? 9.475 -0.478 -16.651 1.00 94.19 285 VAL A N 1
ATOM 2289 C CA . VAL A 1 285 ? 9.555 -0.891 -18.056 1.00 94.19 285 VAL A CA 1
ATOM 2290 C C . VAL A 1 285 ? 10.831 -0.316 -18.631 1.00 94.19 285 VAL A C 1
ATOM 2292 O O . VAL A 1 285 ? 10.959 0.904 -18.756 1.00 94.19 285 VAL A O 1
ATOM 2295 N N . GLU A 1 286 ? 11.763 -1.199 -18.961 1.00 94.94 286 GLU A N 1
ATOM 2296 C CA . GLU A 1 286 ? 13.117 -0.838 -19.361 1.00 94.94 286 GLU A CA 1
ATOM 2297 C C . GLU A 1 286 ? 13.592 -1.703 -20.528 1.00 94.94 286 GLU A C 1
ATOM 2299 O O . GLU A 1 286 ? 13.047 -2.773 -20.810 1.00 94.94 286 GLU A O 1
ATOM 2304 N N . VAL A 1 287 ? 14.596 -1.195 -21.236 1.00 94.19 287 VAL A N 1
ATOM 2305 C CA . VAL A 1 287 ? 15.282 -1.926 -22.300 1.00 94.19 287 VAL A CA 1
ATOM 2306 C C . VAL A 1 287 ? 16.199 -2.981 -21.675 1.00 94.19 287 VAL A C 1
ATOM 2308 O O . VAL A 1 287 ? 16.908 -2.701 -20.707 1.00 94.19 287 VAL A O 1
ATOM 2311 N N . ASP A 1 288 ? 16.179 -4.189 -22.225 1.00 94.06 288 ASP A N 1
ATOM 2312 C CA . ASP A 1 288 ? 17.034 -5.317 -21.850 1.00 94.06 288 ASP A CA 1
ATOM 2313 C C . ASP A 1 288 ? 18.390 -5.211 -22.545 1.00 94.06 288 ASP A C 1
ATOM 2315 O O . ASP A 1 288 ? 18.718 -5.982 -23.444 1.00 94.06 288 ASP A O 1
ATOM 2319 N N . HIS A 1 289 ? 19.149 -4.192 -22.150 1.00 91.88 289 HIS A N 1
ATOM 2320 C CA . HIS A 1 289 ? 20.484 -3.924 -22.669 1.00 91.88 289 HIS A CA 1
ATOM 2321 C C . HIS A 1 289 ? 21.486 -3.827 -21.522 1.00 91.88 289 HIS A C 1
ATOM 2323 O O . HIS A 1 289 ? 21.236 -3.148 -20.521 1.00 91.88 289 HIS A O 1
ATOM 2329 N N . GLY A 1 290 ? 22.626 -4.504 -21.672 1.00 89.81 290 GLY A N 1
ATOM 2330 C CA . GLY A 1 290 ? 23.677 -4.540 -20.656 1.00 89.81 290 GLY A CA 1
ATOM 2331 C C . GLY A 1 290 ? 23.154 -4.992 -19.288 1.00 89.81 290 GLY A C 1
ATOM 2332 O O . GLY A 1 290 ? 22.518 -6.037 -19.165 1.00 89.81 290 GLY A O 1
ATOM 2333 N N . ASP A 1 291 ? 23.425 -4.195 -18.253 1.00 89.81 291 ASP A N 1
ATOM 2334 C CA . ASP A 1 291 ? 22.976 -4.448 -16.880 1.00 89.81 291 ASP A CA 1
ATOM 2335 C C . ASP A 1 291 ? 21.711 -3.665 -16.491 1.00 89.81 291 ASP A C 1
ATOM 2337 O O . ASP A 1 291 ? 21.305 -3.694 -15.325 1.00 89.81 291 ASP A O 1
ATOM 2341 N N . ARG A 1 292 ? 21.052 -2.987 -17.440 1.00 91.81 292 ARG A N 1
ATOM 2342 C CA . ARG A 1 292 ? 20.025 -1.981 -17.142 1.00 91.81 292 ARG A CA 1
ATOM 2343 C C . ARG A 1 292 ? 18.886 -2.502 -16.270 1.00 91.81 292 ARG A C 1
ATOM 2345 O O . ARG A 1 292 ? 18.512 -1.843 -15.303 1.00 91.81 292 ARG A O 1
ATOM 2352 N N . CYS A 1 293 ? 18.346 -3.682 -16.571 1.00 93.12 293 CYS A N 1
ATOM 2353 C CA . CYS A 1 293 ? 17.262 -4.280 -15.784 1.00 93.12 293 CYS A CA 1
ATOM 2354 C C . CYS A 1 293 ? 17.718 -4.654 -14.358 1.00 93.12 293 CYS A C 1
ATOM 2356 O O . CYS A 1 293 ? 16.990 -4.434 -13.387 1.00 93.12 293 CYS A O 1
ATOM 2358 N N . SER A 1 294 ? 18.942 -5.167 -14.197 1.00 91.62 294 SER A N 1
ATOM 2359 C CA . SER A 1 294 ? 19.509 -5.443 -12.869 1.00 91.62 294 SER A CA 1
ATOM 2360 C C . SER A 1 294 ? 19.826 -4.168 -12.088 1.00 91.62 294 SER A C 1
ATOM 2362 O O . SER A 1 294 ? 19.515 -4.099 -10.898 1.00 91.62 294 SER A O 1
ATOM 2364 N N . SER A 1 295 ? 20.370 -3.148 -12.754 1.00 92.00 295 SER A N 1
ATOM 2365 C CA . SER A 1 295 ? 20.634 -1.822 -12.194 1.00 92.00 295 SER A CA 1
ATOM 2366 C C . SER A 1 295 ? 19.329 -1.169 -11.740 1.00 92.00 295 SER A C 1
ATOM 2368 O O . SER A 1 295 ? 19.235 -0.725 -10.601 1.00 92.00 295 SER A O 1
ATOM 2370 N N . ALA A 1 296 ? 18.270 -1.243 -12.553 1.00 92.69 296 ALA A N 1
ATOM 2371 C CA . ALA A 1 296 ? 16.929 -0.807 -12.181 1.00 92.69 296 ALA A CA 1
ATOM 2372 C C . ALA A 1 296 ? 16.400 -1.525 -10.931 1.00 92.69 296 ALA A C 1
ATOM 2374 O O . ALA A 1 296 ? 15.911 -0.873 -10.008 1.00 92.69 296 ALA A O 1
ATOM 2375 N N . ASN A 1 297 ? 16.524 -2.852 -10.856 1.00 92.25 297 ASN A N 1
ATOM 2376 C CA . ASN A 1 297 ? 16.093 -3.596 -9.673 1.00 92.25 297 ASN A CA 1
ATOM 2377 C C . ASN A 1 297 ? 16.867 -3.168 -8.415 1.00 92.25 297 ASN A C 1
ATOM 2379 O O . ASN A 1 297 ? 16.269 -2.900 -7.373 1.00 92.25 297 ASN A O 1
ATOM 2383 N N . LEU A 1 298 ? 18.195 -3.050 -8.516 1.00 91.50 298 LEU A N 1
ATOM 2384 C CA . LEU A 1 298 ? 19.040 -2.630 -7.400 1.00 91.50 298 LEU A CA 1
ATOM 2385 C C . LEU A 1 298 ? 18.701 -1.209 -6.937 1.00 91.50 298 LEU A C 1
ATOM 2387 O O . LEU A 1 298 ? 18.544 -0.989 -5.737 1.00 91.50 298 LEU A O 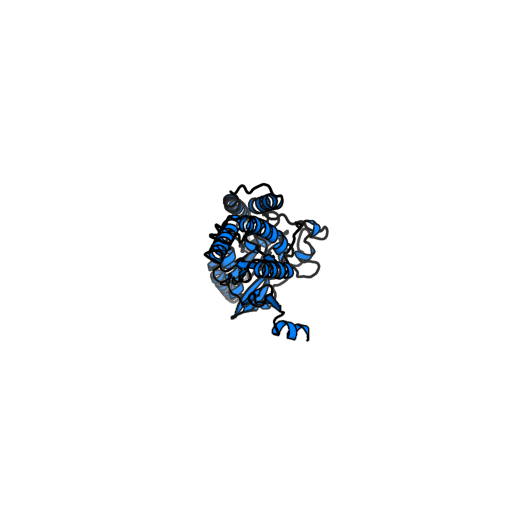1
ATOM 2391 N N . THR A 1 299 ? 18.539 -0.268 -7.868 1.00 92.81 299 THR A N 1
ATOM 2392 C CA . THR A 1 299 ? 18.154 1.113 -7.569 1.00 92.81 299 THR A CA 1
ATOM 2393 C C . THR A 1 299 ? 16.802 1.172 -6.863 1.00 92.81 299 THR A C 1
ATOM 2395 O O . THR A 1 299 ? 16.672 1.885 -5.869 1.00 92.81 299 THR A O 1
ATOM 2398 N N . LEU A 1 300 ? 15.800 0.414 -7.325 1.00 92.31 300 LEU A N 1
ATOM 2399 C CA . LEU A 1 300 ? 14.486 0.394 -6.679 1.00 92.31 300 LEU A CA 1
ATOM 2400 C C . LEU A 1 300 ? 14.579 -0.162 -5.254 1.00 92.31 300 LEU A C 1
ATOM 2402 O O . LEU A 1 300 ? 14.058 0.448 -4.323 1.00 92.31 300 LEU A O 1
ATOM 2406 N N . CYS A 1 301 ? 15.287 -1.278 -5.067 1.00 91.94 301 CYS A N 1
ATOM 2407 C CA . CYS A 1 301 ? 15.531 -1.860 -3.749 1.00 91.94 301 CYS A CA 1
ATOM 2408 C C . CYS A 1 301 ? 16.247 -0.875 -2.815 1.00 91.94 301 CYS A C 1
ATOM 2410 O O . CYS A 1 301 ? 15.834 -0.697 -1.671 1.00 91.94 301 CYS A O 1
ATOM 2412 N N . GLN A 1 302 ? 17.283 -0.185 -3.295 1.00 91.62 302 GLN A N 1
ATOM 2413 C CA . GLN A 1 302 ? 17.981 0.841 -2.519 1.00 91.62 302 GLN A CA 1
ATOM 2414 C C . GLN A 1 302 ? 17.044 1.986 -2.133 1.00 91.62 302 GLN A C 1
ATOM 2416 O O . GLN A 1 302 ? 17.031 2.392 -0.973 1.00 91.62 302 GLN A O 1
ATOM 2421 N N . ALA A 1 303 ? 16.229 2.476 -3.067 1.00 92.25 303 ALA A N 1
ATOM 2422 C CA . ALA A 1 303 ? 15.292 3.561 -2.809 1.00 92.25 303 ALA A CA 1
ATOM 2423 C C . ALA A 1 303 ? 14.221 3.150 -1.779 1.00 92.25 303 ALA A C 1
ATOM 2425 O O . ALA A 1 303 ? 13.968 3.888 -0.826 1.00 92.25 303 ALA A O 1
ATOM 2426 N N . LEU A 1 304 ? 13.662 1.940 -1.899 1.00 92.31 304 LEU A N 1
ATOM 2427 C CA . LEU A 1 304 ? 12.701 1.378 -0.942 1.00 92.31 304 LEU A CA 1
ATOM 2428 C C . LEU A 1 304 ? 13.304 1.218 0.458 1.00 92.31 304 LEU A C 1
ATOM 2430 O O . LEU A 1 304 ? 12.699 1.667 1.429 1.00 92.31 304 LEU A O 1
ATOM 2434 N N . ALA A 1 305 ? 14.501 0.634 0.571 1.00 90.88 305 ALA A N 1
ATOM 2435 C CA . ALA A 1 305 ? 15.190 0.487 1.855 1.00 90.88 305 ALA A CA 1
ATOM 2436 C C . ALA A 1 305 ? 15.538 1.838 2.495 1.00 90.88 305 ALA A C 1
ATOM 2438 O O . ALA A 1 305 ? 15.542 1.957 3.716 1.00 90.88 305 ALA A O 1
ATOM 2439 N N . THR A 1 306 ? 15.827 2.847 1.671 1.00 89.19 306 THR A N 1
ATOM 2440 C CA . THR A 1 306 ? 16.183 4.199 2.115 1.00 89.19 306 THR A CA 1
ATOM 2441 C C . THR A 1 306 ? 14.973 4.959 2.661 1.00 89.19 306 THR A C 1
ATOM 2443 O O . THR A 1 306 ? 15.100 5.688 3.641 1.00 89.19 306 THR A O 1
ATOM 2446 N N . ILE A 1 307 ? 13.810 4.822 2.019 1.00 90.75 307 ILE A N 1
ATOM 2447 C CA . ILE A 1 307 ? 12.621 5.633 2.322 1.00 90.75 307 ILE A CA 1
ATOM 2448 C C . ILE A 1 307 ? 11.655 4.948 3.285 1.00 90.75 307 ILE A C 1
ATOM 2450 O O . ILE A 1 307 ? 11.002 5.643 4.064 1.00 90.75 307 ILE A O 1
ATOM 2454 N N . LEU A 1 308 ? 11.551 3.620 3.227 1.00 90.81 308 LEU A N 1
ATOM 2455 C CA . LEU A 1 308 ? 10.645 2.828 4.055 1.00 90.81 308 LEU A CA 1
ATOM 2456 C C . LEU A 1 308 ? 11.436 2.059 5.120 1.00 90.81 308 LEU A C 1
ATOM 2458 O O . LEU A 1 308 ? 11.638 2.547 6.229 1.00 90.81 308 LEU A O 1
ATOM 2462 N N . ASP A 1 309 ? 11.864 0.849 4.776 1.00 86.81 309 ASP A N 1
ATOM 2463 C CA . ASP A 1 309 ? 12.637 -0.072 5.604 1.00 86.81 309 ASP A CA 1
ATOM 2464 C C . ASP A 1 309 ? 13.092 -1.236 4.700 1.00 86.81 309 ASP A C 1
ATOM 2466 O O . ASP A 1 309 ? 12.370 -1.580 3.758 1.00 86.81 309 ASP A O 1
ATOM 2470 N N . PRO A 1 310 ? 14.235 -1.899 4.950 1.00 88.56 310 PRO A N 1
ATOM 2471 C CA . PRO A 1 310 ? 14.605 -3.116 4.224 1.00 88.56 310 PRO A CA 1
ATOM 2472 C C . PRO A 1 310 ? 13.517 -4.206 4.214 1.00 88.56 310 PRO A C 1
ATOM 2474 O O . PRO A 1 310 ? 13.406 -4.944 3.236 1.00 88.56 310 PRO A O 1
ATOM 2477 N N . ALA A 1 311 ? 12.670 -4.283 5.247 1.00 88.06 311 ALA A N 1
ATOM 2478 C CA . ALA A 1 311 ? 11.531 -5.203 5.313 1.00 88.06 311 ALA A CA 1
ATOM 2479 C C . ALA A 1 311 ? 10.431 -4.923 4.265 1.00 88.06 311 ALA A C 1
ATOM 2481 O O . ALA A 1 311 ? 9.551 -5.763 4.053 1.00 88.06 311 ALA A O 1
ATOM 2482 N N . ALA A 1 312 ? 10.468 -3.761 3.601 1.00 89.06 312 ALA A N 1
ATOM 2483 C CA . ALA A 1 312 ? 9.596 -3.422 2.479 1.00 89.06 312 ALA A CA 1
ATOM 2484 C C . ALA A 1 312 ? 9.919 -4.240 1.212 1.00 89.06 312 ALA A C 1
ATOM 2486 O O . ALA A 1 312 ? 9.052 -4.416 0.350 1.00 89.06 312 ALA A O 1
ATOM 2487 N N . ILE A 1 313 ? 11.145 -4.765 1.106 1.00 89.25 313 ILE A N 1
ATOM 2488 C CA . ILE A 1 313 ? 11.626 -5.543 -0.038 1.00 89.25 313 ILE A CA 1
ATOM 2489 C C . ILE A 1 313 ? 11.283 -7.020 0.178 1.00 89.25 313 ILE A C 1
ATOM 2491 O O . ILE A 1 313 ? 11.552 -7.590 1.235 1.00 89.25 313 ILE A O 1
ATOM 2495 N N . SER A 1 314 ? 10.691 -7.665 -0.829 1.00 81.19 314 SER A N 1
ATOM 2496 C CA . SER A 1 314 ? 10.392 -9.097 -0.773 1.00 81.19 314 SER A CA 1
ATOM 2497 C C . SER A 1 314 ? 10.586 -9.772 -2.121 1.00 81.19 314 SER A C 1
ATOM 2499 O O . SER A 1 314 ? 9.843 -9.501 -3.059 1.00 81.19 314 SER A O 1
ATOM 2501 N N . ASP A 1 315 ? 11.485 -10.754 -2.179 1.00 73.69 315 ASP A N 1
ATOM 2502 C CA . ASP A 1 315 ? 11.739 -11.564 -3.384 1.00 73.69 315 ASP A CA 1
ATOM 2503 C C . ASP A 1 315 ? 10.497 -12.316 -3.890 1.00 73.69 315 ASP A C 1
ATOM 2505 O O . ASP A 1 315 ? 10.452 -12.771 -5.027 1.00 73.69 315 ASP A O 1
ATOM 2509 N N . LYS A 1 316 ? 9.470 -12.471 -3.045 1.00 76.62 316 LYS A N 1
ATOM 2510 C CA . LYS A 1 316 ? 8.196 -13.099 -3.426 1.00 76.62 316 LYS A CA 1
ATOM 2511 C C . LYS A 1 316 ? 7.243 -12.138 -4.131 1.00 76.62 316 LYS A C 1
ATOM 2513 O O . LYS A 1 316 ? 6.295 -12.596 -4.763 1.00 76.62 316 LYS A O 1
ATOM 2518 N N . ASN A 1 317 ? 7.459 -10.838 -3.967 1.00 80.38 317 ASN A N 1
ATOM 2519 C CA . ASN A 1 317 ? 6.534 -9.807 -4.406 1.00 80.38 317 ASN A CA 1
ATOM 2520 C C . ASN A 1 317 ? 7.003 -9.068 -5.663 1.00 80.38 317 ASN A C 1
ATOM 2522 O O . ASN A 1 317 ? 6.190 -8.382 -6.279 1.00 80.38 317 ASN A O 1
ATOM 2526 N N . PHE A 1 318 ? 8.277 -9.198 -6.037 1.00 85.12 318 PHE A N 1
ATOM 2527 C CA . PHE A 1 318 ? 8.810 -8.695 -7.301 1.00 85.12 318 PHE A CA 1
ATOM 2528 C C . PHE A 1 318 ? 8.895 -9.835 -8.314 1.00 85.12 318 PHE A C 1
ATOM 2530 O O . PHE A 1 318 ? 9.423 -10.908 -8.019 1.00 85.12 318 PHE A O 1
ATOM 2537 N N . THR A 1 319 ? 8.349 -9.620 -9.508 1.00 89.88 319 THR A N 1
ATOM 2538 C CA . THR A 1 319 ? 8.513 -10.548 -10.623 1.00 89.88 319 THR A CA 1
ATOM 2539 C C . THR A 1 319 ? 9.916 -10.409 -11.202 1.00 89.88 319 THR A C 1
ATOM 2541 O O . THR A 1 319 ? 10.578 -9.383 -11.054 1.00 89.88 319 THR A O 1
ATOM 2544 N N . ALA A 1 320 ? 10.401 -11.458 -11.863 1.00 91.88 320 ALA A N 1
ATOM 2545 C CA . ALA A 1 320 ? 11.538 -11.282 -12.756 1.00 91.88 320 ALA A CA 1
ATOM 2546 C C . ALA A 1 320 ? 11.129 -10.406 -13.955 1.00 91.88 320 ALA A C 1
ATOM 2548 O O . ALA A 1 320 ? 9.945 -10.195 -14.218 1.00 91.88 320 ALA A O 1
ATOM 2549 N N . TRP A 1 321 ? 12.113 -9.906 -14.693 1.00 94.81 321 TRP A N 1
ATOM 2550 C CA . TRP A 1 321 ? 11.871 -9.115 -15.893 1.00 94.81 321 TRP A CA 1
ATOM 2551 C C . TRP A 1 321 ? 11.370 -10.009 -17.027 1.00 94.81 321 TRP A C 1
ATOM 2553 O O . TRP A 1 321 ? 12.054 -10.950 -17.430 1.00 94.81 321 TRP A O 1
ATOM 2563 N N . TRP A 1 322 ? 10.185 -9.711 -17.560 1.00 95.12 322 TRP A N 1
ATOM 2564 C CA . TRP A 1 322 ? 9.552 -10.520 -18.602 1.00 95.12 322 TRP A CA 1
ATOM 2565 C C . TRP A 1 322 ? 8.995 -9.673 -19.737 1.00 95.12 322 TRP A C 1
ATOM 2567 O O . TRP A 1 322 ? 8.583 -8.528 -19.556 1.00 95.12 322 TRP A O 1
ATOM 2577 N N . SER A 1 323 ? 8.922 -10.272 -20.930 1.00 94.50 323 SER A N 1
ATOM 2578 C CA . SER A 1 323 ? 8.227 -9.652 -22.061 1.00 94.50 323 SER A CA 1
ATOM 2579 C C . SER A 1 323 ? 6.707 -9.801 -21.983 1.00 94.50 323 SER A C 1
ATOM 2581 O O . SER A 1 323 ? 5.981 -9.139 -22.722 1.00 94.50 323 SER A O 1
ATOM 2583 N N . GLN A 1 324 ? 6.213 -10.702 -21.133 1.00 94.12 324 GLN A N 1
ATOM 2584 C CA . GLN A 1 324 ? 4.792 -10.919 -20.898 1.00 94.12 324 GLN A CA 1
ATOM 2585 C C . GLN A 1 324 ? 4.547 -11.088 -19.406 1.00 94.12 324 GLN A C 1
ATOM 2587 O O . GLN A 1 324 ? 5.089 -12.012 -18.805 1.00 94.12 324 GLN A O 1
ATOM 2592 N N . ASP A 1 325 ? 3.732 -10.216 -18.819 1.00 90.69 325 ASP A N 1
ATOM 2593 C CA . ASP A 1 325 ? 3.396 -10.296 -17.397 1.00 90.69 325 ASP A CA 1
ATOM 2594 C C . ASP A 1 325 ? 2.038 -9.640 -17.097 1.00 90.69 325 ASP A C 1
ATOM 2596 O O . ASP A 1 325 ? 1.479 -8.888 -17.906 1.00 90.69 325 ASP A O 1
ATOM 2600 N N . LYS A 1 326 ? 1.479 -9.935 -15.922 1.00 89.50 326 LYS A N 1
ATOM 2601 C CA . LYS A 1 326 ? 0.227 -9.368 -15.425 1.00 89.50 326 LYS A CA 1
ATOM 2602 C C . LYS A 1 326 ? 0.514 -8.264 -14.411 1.00 89.50 326 LYS A C 1
ATOM 2604 O O . LYS A 1 326 ? 0.917 -8.539 -13.289 1.00 89.50 326 LYS A O 1
ATOM 2609 N N . ALA A 1 327 ? 0.171 -7.024 -14.755 1.00 87.81 327 ALA A N 1
ATOM 2610 C CA . ALA A 1 327 ? 0.347 -5.863 -13.881 1.00 87.81 327 ALA A CA 1
ATOM 2611 C C . ALA A 1 327 ? -0.894 -4.963 -13.893 1.00 87.81 327 ALA A C 1
ATOM 2613 O O . ALA A 1 327 ? -1.538 -4.782 -14.929 1.00 87.81 327 ALA A O 1
ATOM 2614 N N . LEU A 1 328 ? -1.266 -4.423 -12.725 1.00 86.56 328 LEU A N 1
ATOM 2615 C CA . LEU A 1 328 ? -2.500 -3.634 -12.509 1.00 86.56 328 LEU A CA 1
ATOM 2616 C C . LEU A 1 328 ? -3.765 -4.338 -13.004 1.00 86.56 328 LEU A C 1
ATOM 2618 O O . LEU A 1 328 ? -4.760 -3.725 -13.390 1.00 86.56 328 LEU A O 1
ATOM 2622 N N . GLY A 1 329 ? -3.727 -5.670 -13.002 1.00 87.38 329 GLY A N 1
ATOM 2623 C CA . GLY A 1 329 ? -4.838 -6.477 -13.458 1.00 87.38 329 GLY A CA 1
ATOM 2624 C C . GLY A 1 329 ? -5.071 -6.475 -14.969 1.00 87.38 329 GLY A C 1
ATOM 2625 O O . GLY A 1 329 ? -6.164 -6.891 -15.358 1.00 87.38 329 GLY A O 1
ATOM 2626 N N . LEU A 1 330 ? -4.084 -6.047 -15.760 1.00 91.19 330 LEU A N 1
ATOM 2627 C CA . LEU A 1 330 ? -3.994 -6.171 -17.215 1.00 91.19 330 LEU A CA 1
ATOM 2628 C C . LEU A 1 330 ? -2.891 -7.172 -17.583 1.00 91.19 330 LEU A C 1
ATOM 2630 O O . LEU A 1 330 ? -1.951 -7.358 -16.811 1.00 91.19 330 LEU A O 1
ATOM 2634 N N . LEU A 1 331 ? -3.014 -7.811 -18.744 1.00 92.81 331 LEU A N 1
ATOM 2635 C CA . LEU A 1 331 ? -1.942 -8.585 -19.369 1.00 92.81 331 LEU A CA 1
ATOM 2636 C C . LEU A 1 331 ? -1.155 -7.653 -20.281 1.00 92.81 331 LEU A C 1
ATOM 2638 O O . LEU A 1 331 ? -1.741 -7.026 -21.163 1.00 92.81 331 LEU A O 1
ATOM 2642 N N . TRP A 1 332 ? 0.150 -7.571 -20.067 1.00 94.31 332 TRP A N 1
ATOM 2643 C CA . TRP A 1 332 ? 1.065 -6.785 -20.880 1.00 94.31 332 TRP A CA 1
ATOM 2644 C C . TRP A 1 332 ? 1.913 -7.714 -21.731 1.00 94.31 332 TRP A C 1
ATOM 2646 O O . TRP A 1 332 ? 2.407 -8.722 -21.237 1.00 94.31 332 TRP A O 1
ATOM 2656 N N . ASN A 1 333 ? 2.096 -7.362 -23.000 1.00 94.38 333 ASN A N 1
ATOM 2657 C CA . ASN A 1 333 ? 3.081 -7.975 -23.877 1.00 94.38 333 ASN A CA 1
ATOM 2658 C C . ASN A 1 333 ? 3.949 -6.860 -24.455 1.00 94.38 333 ASN A C 1
ATOM 2660 O O . ASN A 1 333 ? 3.493 -6.068 -25.281 1.00 94.38 333 ASN A O 1
ATOM 2664 N N . THR A 1 334 ? 5.189 -6.775 -23.989 1.00 94.00 334 THR A N 1
ATOM 2665 C CA . THR A 1 334 ? 6.135 -5.735 -24.392 1.00 94.00 334 THR A CA 1
ATOM 2666 C C . THR A 1 334 ? 6.703 -5.980 -25.787 1.00 94.00 334 THR A C 1
ATOM 2668 O O . THR A 1 334 ? 6.980 -5.018 -26.496 1.00 94.00 334 THR A O 1
ATOM 2671 N N . ALA A 1 335 ? 6.794 -7.238 -26.231 1.00 90.88 335 ALA A N 1
ATOM 2672 C CA . ALA A 1 335 ? 7.275 -7.585 -27.567 1.00 90.88 335 ALA A CA 1
ATOM 2673 C C . ALA A 1 335 ? 6.307 -7.112 -28.663 1.00 90.88 335 ALA A C 1
ATOM 2675 O O . ALA A 1 335 ? 6.734 -6.578 -29.685 1.00 90.88 335 ALA A O 1
ATOM 2676 N N . THR A 1 336 ? 4.996 -7.256 -28.442 1.00 90.75 336 THR A N 1
ATOM 2677 C CA . THR A 1 336 ? 3.954 -6.750 -29.356 1.00 90.75 336 THR A CA 1
ATOM 2678 C C . THR A 1 336 ? 3.494 -5.333 -29.011 1.00 90.75 336 THR A C 1
ATOM 2680 O O . THR A 1 336 ? 2.918 -4.658 -29.864 1.00 90.75 336 THR A O 1
ATOM 2683 N N . GLY A 1 337 ? 3.782 -4.844 -27.801 1.00 90.31 337 GLY A N 1
ATOM 2684 C CA . GLY A 1 337 ? 3.360 -3.537 -27.281 1.00 90.31 337 GLY A CA 1
ATOM 2685 C C . GLY A 1 337 ? 1.877 -3.443 -26.965 1.00 90.31 337 GLY A C 1
ATOM 2686 O O . GLY A 1 337 ? 1.272 -2.396 -27.177 1.00 90.31 337 GLY A O 1
ATOM 2687 N N . THR A 1 338 ? 1.273 -4.538 -26.516 1.00 89.81 338 THR A N 1
ATOM 2688 C CA . THR A 1 338 ? -0.171 -4.623 -26.281 1.00 89.81 338 THR A CA 1
ATOM 2689 C C . THR A 1 338 ? -0.482 -4.765 -24.797 1.00 89.81 338 THR A C 1
ATOM 2691 O O . THR A 1 338 ? 0.220 -5.476 -24.080 1.00 89.81 338 THR A O 1
ATOM 2694 N N . GLY A 1 339 ? -1.569 -4.133 -24.352 1.00 90.56 339 GLY A N 1
ATOM 2695 C CA . GLY A 1 339 ? -2.177 -4.346 -23.040 1.00 90.56 339 GLY A CA 1
ATOM 2696 C C . GLY A 1 339 ? -3.622 -4.818 -23.204 1.00 90.56 339 GLY A C 1
ATOM 2697 O O . GLY A 1 339 ? -4.377 -4.203 -23.956 1.00 90.56 339 GLY A O 1
ATOM 2698 N N . SER A 1 340 ? -4.021 -5.893 -22.526 1.00 90.56 340 SER A N 1
ATOM 2699 C CA . SER A 1 340 ? -5.376 -6.454 -22.629 1.00 90.56 340 SER A CA 1
ATOM 2700 C C . SER A 1 340 ? -5.968 -6.813 -21.270 1.00 90.56 340 SER A C 1
ATOM 2702 O O . SER A 1 340 ? -5.257 -7.135 -20.318 1.00 90.56 340 SER A O 1
ATOM 2704 N N . ILE A 1 341 ? -7.296 -6.798 -21.175 1.00 91.31 341 ILE A N 1
ATOM 2705 C CA . ILE A 1 341 ? -8.004 -7.265 -19.981 1.00 91.31 341 ILE A CA 1
ATOM 2706 C C . ILE A 1 341 ? -7.972 -8.805 -19.969 1.00 91.31 341 ILE A C 1
ATOM 2708 O O . ILE A 1 341 ? -8.326 -9.410 -20.980 1.00 91.31 341 ILE A O 1
ATOM 2712 N N . PRO A 1 342 ? -7.574 -9.452 -18.858 1.00 90.56 342 PRO A N 1
ATOM 2713 C CA . PRO A 1 342 ? -7.667 -10.900 -18.705 1.00 90.56 342 PRO A CA 1
ATOM 2714 C C . PRO A 1 342 ? -9.086 -11.435 -18.963 1.00 90.56 342 PRO A C 1
ATOM 2716 O O . PRO A 1 342 ? -10.072 -10.846 -18.510 1.00 90.56 342 PRO A O 1
ATOM 2719 N N . GLU A 1 343 ? -9.197 -12.579 -19.635 1.00 88.44 343 GLU A N 1
ATOM 2720 C CA . GLU A 1 343 ? -10.484 -13.180 -20.017 1.00 88.44 343 GLU A CA 1
ATOM 2721 C C . GLU A 1 343 ? -11.378 -13.518 -18.811 1.00 88.44 343 GLU A C 1
ATOM 2723 O O . GLU A 1 343 ? -12.596 -13.333 -18.855 1.00 88.44 343 GLU A O 1
ATOM 2728 N N . ASP A 1 344 ? -10.782 -13.922 -17.685 1.00 85.81 344 ASP A N 1
ATOM 2729 C CA . ASP A 1 344 ? -11.508 -14.196 -16.442 1.00 85.81 344 ASP A CA 1
ATOM 2730 C C . ASP A 1 344 ? -12.189 -12.938 -15.881 1.00 85.81 344 ASP A C 1
ATOM 2732 O O . ASP A 1 344 ? -13.284 -13.013 -15.315 1.00 85.81 344 ASP A O 1
ATOM 2736 N N . LYS A 1 345 ? -11.572 -11.765 -16.069 1.00 85.62 345 LYS A N 1
ATOM 2737 C CA . LYS A 1 345 ? -12.163 -10.476 -15.694 1.00 85.62 345 LYS A CA 1
ATOM 2738 C C . LYS A 1 345 ? -13.247 -10.037 -16.668 1.00 85.62 345 LYS A C 1
ATOM 2740 O O . LYS A 1 345 ? -14.276 -9.548 -16.213 1.00 85.62 345 LYS A O 1
ATOM 2745 N N . LEU A 1 346 ? -13.044 -10.237 -17.972 1.00 86.81 346 LEU A N 1
ATOM 2746 C CA . LEU A 1 346 ? -14.068 -9.955 -18.984 1.00 86.81 346 LEU A CA 1
ATOM 2747 C C . LEU A 1 346 ? -15.324 -10.790 -18.732 1.00 86.81 346 LEU A C 1
ATOM 2749 O O . LEU A 1 346 ? -16.425 -10.254 -18.666 1.00 86.81 346 LEU A O 1
ATOM 2753 N N . THR A 1 347 ? -15.150 -12.085 -18.474 1.00 88.56 347 THR A N 1
ATOM 2754 C CA . THR A 1 347 ? -16.253 -13.002 -18.168 1.00 88.56 347 THR A CA 1
ATOM 2755 C C . THR A 1 347 ? -17.023 -12.576 -16.917 1.00 88.56 347 THR A C 1
ATOM 2757 O O . THR A 1 347 ? -18.244 -12.690 -16.883 1.00 88.56 347 THR A O 1
ATOM 2760 N N . LYS A 1 348 ? -16.336 -12.068 -15.883 1.00 84.50 348 LYS A N 1
ATOM 2761 C CA . LYS A 1 348 ? -16.986 -11.534 -14.674 1.00 84.50 348 LYS A CA 1
ATOM 2762 C C . LYS A 1 348 ? -17.742 -10.231 -14.922 1.00 84.50 348 LYS A C 1
ATOM 2764 O O . LYS A 1 348 ? -18.737 -10.014 -14.255 1.00 84.50 348 LYS A O 1
ATOM 2769 N N . ALA A 1 349 ? -17.264 -9.376 -15.826 1.00 80.12 349 ALA A N 1
ATOM 2770 C CA . ALA A 1 349 ? -17.903 -8.096 -16.137 1.00 80.12 349 ALA A CA 1
ATOM 2771 C C . ALA A 1 349 ? -19.128 -8.236 -17.057 1.00 80.12 349 ALA A C 1
ATOM 2773 O O . ALA A 1 349 ? -19.973 -7.350 -17.088 1.00 80.12 349 ALA A O 1
ATOM 2774 N N . LEU A 1 350 ? -19.199 -9.329 -17.822 1.00 79.56 350 LEU A N 1
ATOM 2775 C CA . LEU A 1 350 ? -20.315 -9.654 -18.717 1.00 79.56 350 LEU A CA 1
ATOM 2776 C C . LEU A 1 350 ? -21.431 -10.466 -18.035 1.00 79.56 350 LEU A C 1
ATOM 2778 O O . LEU A 1 350 ? -22.421 -10.801 -18.685 1.00 79.56 350 LEU A O 1
ATOM 2782 N N . ARG A 1 351 ? -21.259 -10.806 -16.755 1.00 62.75 351 ARG A N 1
ATOM 2783 C CA . ARG A 1 351 ? -22.287 -11.383 -15.882 1.00 62.75 351 ARG A CA 1
ATOM 2784 C C . ARG A 1 351 ? -22.897 -10.281 -15.036 1.00 62.75 351 ARG A C 1
ATOM 2786 O O . ARG A 1 351 ? -24.116 -10.380 -14.785 1.00 62.75 351 ARG A O 1
#

pLDDT: mean 80.78, std 20.31, range [22.91, 97.0]

Organism: NCBI:txid4795

Foldseek 3Di:
DDDDDDDDDDDDDDDPVVVVVVVVVVVVVVQCVQAPADADVVVVLVVVLVVLQVLLPDDDDDDPLNVVLSCQSNFNDDFAWDPPQDQFDPDADEADVQCVVPVVLVSVVQSVCVVVVQKHKHFCVCVVVPRSAHAFHWHWDADPPRHIDIAGAQCPPPCHGVQVTTDPVPFDDFDADDPVNVLVVLVVLCVQCVPFFKWKKKFFFQVLFSLRFHGPVPQRRQWHDDDRMIMTGRTRGHNHPRSLRSSVSLVVQLQVQLQPDDDDDDPDCQHGWHWGDDRRMIMTMGTPPDCVQVVSVVSSCVSCCSRGNNSRDDPVGMDRIHQWDAGPQWIHHSNVSDIHHDPVVVVVVVD

Solvent-accessible surface area (backbone atoms only — not comparable to full-atom values): 20097 Å² total; per-residue (Å²): 142,84,86,85,87,83,86,90,79,91,82,84,84,84,62,70,67,54,57,54,49,51,53,51,51,54,53,47,62,62,50,62,73,70,50,82,67,49,93,56,62,74,69,47,55,63,51,52,52,54,59,43,44,67,71,58,82,70,92,68,75,96,41,78,55,48,55,50,40,54,46,28,54,56,55,21,44,78,84,48,65,37,92,82,49,68,74,51,61,90,73,71,61,71,58,40,69,49,28,67,77,38,46,71,60,47,51,51,51,54,44,51,36,33,76,72,69,39,33,50,42,28,54,43,82,56,51,80,78,43,62,60,45,29,52,24,20,37,37,48,45,82,46,78,96,80,43,74,42,77,36,44,36,24,59,41,54,78,89,70,11,57,48,63,26,46,36,68,87,73,54,76,92,80,82,76,51,54,72,66,54,57,52,48,54,52,50,51,49,47,69,75,37,69,91,53,52,44,29,37,30,43,33,42,43,42,62,48,34,59,69,36,39,35,14,79,96,57,23,50,55,44,19,31,70,54,95,78,28,34,36,35,37,42,22,30,51,64,60,44,80,56,23,59,58,62,38,41,37,53,52,50,48,28,44,51,52,34,35,66,46,88,73,88,62,92,83,59,88,79,68,65,52,57,76,38,42,50,76,58,37,37,38,39,63,46,55,70,50,96,58,44,58,60,49,50,52,50,43,45,51,50,24,41,38,72,69,65,34,66,74,35,62,43,86,88,38,41,53,70,76,31,45,61,51,76,52,99,79,26,38,38,29,50,82,83,68,45,76,43,75,44,67,74,57,52,56,60,73,77,105

Sequence (351 aa):
MLAFRTPQYNVAPHSAFRSQRQRQDSCLSSFASTFVVVNNIDTYLATTRSDLAVRARLSLAPFSQSELWNRIIREGVQPKWTQSKPQTQQHRPKNHKSSEAHAAAVRRHVRKDQLEGQYLVIDDRVLELWPEVFISPVDVVGKAAGDTRMINDYSYPRRAAVNDFTDRENFPSIAYKPPRDVARRLHDLRLSYPDEKVLLMFGDVSGAFRHVPVHEEYVLIFSFMLTATWVIDLSCGFGWCGSTVFYSLAATVFHDIYEQAAIADDVLSLGQLRGNVWCDAHICVEVDHGDRCSSANLTLCQALATILDPAAISDKNFTAWWSQDKALGLLWNTATGTGSIPEDKLTKALR